Protein AF-A0A2N8HAI2-F1 (afdb_monomer_lite)

Structure (mmCIF, N/CA/C/O backbone):
data_AF-A0A2N8HAI2-F1
#
_entry.id   AF-A0A2N8HAI2-F1
#
loop_
_atom_site.group_PDB
_atom_site.id
_atom_site.type_symbol
_atom_site.label_atom_id
_atom_site.label_alt_id
_atom_site.label_comp_id
_atom_site.label_asym_id
_atom_site.label_entity_id
_atom_site.label_seq_id
_atom_site.pdbx_PDB_ins_code
_atom_site.Cartn_x
_atom_site.Cartn_y
_atom_site.Cartn_z
_atom_site.occupancy
_atom_site.B_iso_or_equiv
_atom_site.auth_seq_id
_atom_site.auth_comp_id
_atom_site.auth_asym_id
_atom_site.auth_atom_id
_atom_site.pdbx_PDB_model_num
ATOM 1 N N . MET A 1 1 ? 37.447 13.236 41.254 1.00 38.44 1 MET A N 1
ATOM 2 C CA . MET A 1 1 ? 37.956 14.298 40.352 1.00 38.44 1 MET A CA 1
ATOM 3 C C . MET A 1 1 ? 37.328 14.030 38.987 1.00 38.44 1 MET A C 1
ATOM 5 O O . MET A 1 1 ? 37.574 12.966 38.457 1.00 38.44 1 MET A O 1
ATOM 9 N N . GLY A 1 2 ? 36.282 14.734 38.536 1.00 32.56 2 GLY A N 1
ATOM 10 C CA . GLY A 1 2 ? 36.298 16.126 38.043 1.00 32.56 2 GLY A CA 1
ATOM 11 C C . GLY A 1 2 ? 36.887 16.136 36.617 1.00 32.56 2 GLY A C 1
ATOM 12 O O . GLY A 1 2 ? 37.979 15.621 36.465 1.00 32.56 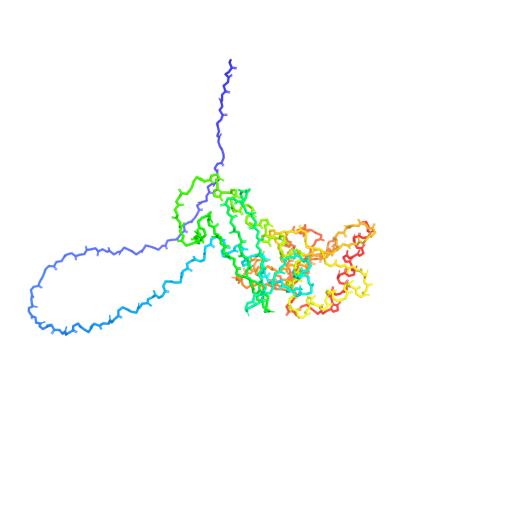2 GLY A O 1
ATOM 13 N N . ARG A 1 3 ? 36.288 16.662 35.538 1.00 29.58 3 ARG A N 1
ATOM 14 C CA . ARG A 1 3 ? 35.263 17.703 35.340 1.00 29.58 3 ARG A CA 1
ATOM 15 C C . ARG A 1 3 ? 34.595 17.560 33.951 1.00 29.58 3 ARG A C 1
ATOM 17 O O . ARG A 1 3 ? 35.133 16.921 33.057 1.00 29.58 3 ARG A O 1
ATOM 24 N N . ARG A 1 4 ? 33.436 18.219 33.808 1.00 31.58 4 ARG A N 1
ATOM 25 C CA . ARG A 1 4 ? 32.708 18.572 32.567 1.00 31.58 4 ARG A CA 1
ATOM 26 C C . ARG A 1 4 ? 33.457 19.626 31.730 1.00 31.58 4 ARG A C 1
ATOM 28 O O . ARG A 1 4 ? 34.256 20.343 32.320 1.00 31.58 4 ARG A O 1
ATOM 35 N N . LEU A 1 5 ? 33.066 19.785 30.453 1.00 30.31 5 LEU A N 1
ATOM 36 C CA . LEU A 1 5 ? 32.875 21.030 29.646 1.00 30.31 5 LEU A CA 1
ATOM 37 C C . LEU A 1 5 ? 32.396 20.576 28.234 1.00 30.31 5 LEU A C 1
ATOM 39 O O . LEU A 1 5 ? 33.060 19.734 27.648 1.00 30.31 5 LEU A O 1
ATOM 43 N N . PHE A 1 6 ? 31.167 20.770 27.728 1.00 26.08 6 PHE A N 1
ATOM 44 C CA . PHE A 1 6 ? 30.358 21.939 27.296 1.00 26.08 6 PHE A CA 1
ATOM 45 C C . PHE A 1 6 ? 30.803 22.686 26.001 1.00 26.08 6 PHE A C 1
ATOM 47 O O . PHE A 1 6 ? 31.715 23.498 26.060 1.00 26.08 6 PHE A O 1
ATOM 54 N N . TRP A 1 7 ? 29.996 22.486 24.929 1.00 27.09 7 TRP A N 1
ATOM 55 C CA . TRP A 1 7 ? 29.530 23.423 23.858 1.00 27.09 7 TRP A CA 1
ATOM 56 C C . TRP A 1 7 ? 30.499 23.870 22.724 1.00 27.09 7 TRP A C 1
ATOM 58 O O . TRP A 1 7 ? 31.699 23.676 22.845 1.00 27.09 7 TRP A O 1
ATOM 68 N N . PRO A 1 8 ? 30.026 24.531 21.634 1.00 39.44 8 PRO A N 1
ATOM 69 C CA . PRO A 1 8 ? 29.092 24.094 20.572 1.00 39.44 8 PRO A CA 1
ATOM 70 C C . PRO A 1 8 ? 29.636 24.472 19.153 1.00 39.44 8 PRO A C 1
ATOM 72 O O . PRO A 1 8 ? 30.704 25.066 19.030 1.00 39.44 8 PRO A O 1
ATOM 75 N N . CYS A 1 9 ? 28.889 24.243 18.063 1.00 26.20 9 CYS A N 1
ATOM 76 C CA . CYS A 1 9 ? 29.126 24.971 16.803 1.00 26.20 9 CYS A CA 1
ATOM 77 C C . CYS A 1 9 ? 27.820 25.449 16.162 1.00 26.20 9 CYS A C 1
ATOM 79 O O . CYS A 1 9 ? 26.984 24.669 15.711 1.00 26.20 9 CYS A O 1
ATOM 81 N N . THR A 1 10 ? 27.692 26.770 16.160 1.00 29.08 10 THR A N 1
ATOM 82 C CA . THR A 1 10 ? 26.703 27.603 15.482 1.00 29.08 10 THR A CA 1
ATOM 83 C C . THR A 1 10 ? 27.132 27.783 14.027 1.00 29.08 10 THR A C 1
ATOM 85 O O . THR A 1 10 ? 28.286 28.128 13.786 1.00 29.08 10 THR A O 1
ATOM 88 N N . VAL A 1 11 ? 26.221 27.642 13.060 1.00 29.75 11 VAL A N 1
ATOM 89 C CA . VAL A 1 11 ? 26.411 28.237 11.728 1.00 29.75 11 VAL A CA 1
ATOM 90 C C . VAL A 1 11 ? 25.285 29.225 11.460 1.00 29.75 11 VAL A C 1
ATOM 92 O O . VAL A 1 11 ? 24.098 28.913 11.532 1.00 29.75 11 VAL A O 1
ATOM 95 N N . LEU A 1 12 ? 25.744 30.446 11.220 1.00 26.86 12 LEU A N 1
ATOM 96 C CA . LEU A 1 12 ? 25.046 31.684 10.938 1.00 26.86 12 LEU A CA 1
ATOM 97 C C . LEU A 1 12 ? 24.401 31.624 9.542 1.00 26.86 12 LEU A C 1
ATOM 99 O O . LEU A 1 12 ? 25.081 31.305 8.571 1.00 26.86 12 LEU A O 1
ATOM 103 N N . VAL A 1 13 ? 23.135 32.025 9.418 1.00 27.16 13 VAL A N 1
ATOM 104 C CA . VAL A 1 13 ? 22.551 32.439 8.133 1.00 27.16 13 VAL A CA 1
ATOM 105 C C . VAL A 1 13 ? 22.110 33.892 8.279 1.00 27.16 13 VAL A C 1
ATOM 107 O O . VAL A 1 13 ? 21.203 34.208 9.045 1.00 27.16 13 VAL A O 1
ATOM 110 N N . ARG A 1 14 ? 22.779 34.781 7.545 1.00 26.47 14 ARG A N 1
ATOM 111 C CA . ARG A 1 14 ? 22.314 36.129 7.207 1.00 26.47 14 ARG A CA 1
ATOM 112 C C . ARG A 1 14 ? 22.146 36.155 5.694 1.00 26.47 14 ARG A C 1
ATOM 114 O O . ARG A 1 14 ? 23.095 35.810 5.008 1.00 26.47 14 ARG A O 1
ATOM 121 N N . PHE A 1 15 ? 20.998 36.604 5.197 1.00 27.59 15 PHE A N 1
ATOM 122 C CA . PHE A 1 15 ? 20.930 37.751 4.289 1.00 27.59 15 PHE A CA 1
ATOM 123 C C . PHE A 1 15 ? 19.490 38.272 4.188 1.00 27.59 15 PHE A C 1
ATOM 125 O O . PHE A 1 15 ? 18.520 37.556 4.418 1.00 27.59 15 PHE A O 1
ATOM 132 N N . TYR A 1 16 ? 19.428 39.577 3.954 1.00 27.30 16 TYR A N 1
ATOM 133 C CA . TYR A 1 16 ? 18.313 40.506 4.074 1.00 27.30 16 TYR A CA 1
ATOM 134 C C . TYR A 1 16 ? 17.402 40.535 2.839 1.00 27.30 16 TYR A C 1
ATOM 136 O O . TYR A 1 16 ? 17.896 40.414 1.727 1.00 27.30 16 TYR A O 1
ATOM 144 N N . HIS A 1 17 ? 16.124 40.856 3.064 1.00 32.19 17 HIS A N 1
ATOM 145 C CA . HIS A 1 17 ? 15.292 41.901 2.423 1.00 32.19 17 HIS A CA 1
ATOM 146 C C . HIS A 1 17 ? 13.846 41.612 2.883 1.00 32.19 17 HIS A C 1
ATOM 148 O O . HIS A 1 17 ? 13.380 40.490 2.762 1.00 32.19 17 HIS A O 1
ATOM 154 N N . GLY A 1 18 ? 13.087 42.489 3.536 1.00 27.44 18 GLY A N 1
ATOM 155 C CA . GLY A 1 18 ? 13.066 43.941 3.492 1.00 27.44 18 GLY A CA 1
ATOM 156 C C . GLY A 1 18 ? 11.720 44.348 2.904 1.00 27.44 18 GLY A C 1
ATOM 157 O O . GLY A 1 18 ? 11.651 44.509 1.703 1.00 27.44 18 GLY A O 1
ATOM 158 N N . PHE A 1 19 ? 10.669 44.456 3.724 1.00 27.88 19 PHE A N 1
ATOM 159 C CA . PHE A 1 19 ? 9.508 45.322 3.472 1.00 27.88 19 PHE A CA 1
ATOM 160 C C . PHE A 1 19 ? 8.775 45.555 4.799 1.00 27.88 19 PHE A C 1
ATOM 162 O O . PHE A 1 19 ? 8.127 44.671 5.352 1.00 27.88 19 PHE A O 1
ATOM 169 N N . SER A 1 20 ? 8.973 46.760 5.329 1.00 26.41 20 SER A N 1
ATOM 170 C CA . SER A 1 20 ? 8.269 47.341 6.467 1.00 26.41 20 SER A CA 1
ATOM 171 C C . SER A 1 20 ? 7.072 48.113 5.924 1.00 26.41 20 SER A C 1
ATOM 173 O O . SER A 1 20 ? 7.242 48.918 5.011 1.00 26.41 20 SER A O 1
ATOM 175 N N . TRP A 1 21 ? 5.888 47.892 6.488 1.00 27.22 21 TRP A N 1
ATOM 176 C CA . TRP A 1 21 ? 4.811 48.878 6.461 1.00 27.22 21 TRP A CA 1
ATOM 177 C C . TRP A 1 21 ? 4.470 49.218 7.907 1.00 27.22 21 TRP A C 1
ATOM 179 O O . TRP A 1 21 ? 3.890 48.424 8.645 1.00 27.22 21 TRP A O 1
ATOM 189 N N . SER A 1 22 ? 4.908 50.405 8.311 1.00 27.55 22 SER A N 1
ATOM 190 C CA . SER A 1 22 ? 4.533 51.089 9.539 1.00 27.55 22 SER A CA 1
ATOM 191 C C . SER A 1 22 ? 3.171 51.755 9.349 1.00 27.55 22 SER A C 1
ATOM 193 O O . SER A 1 22 ? 3.027 52.600 8.467 1.00 27.55 22 SER A O 1
ATOM 195 N N . CYS A 1 23 ? 2.193 51.432 10.196 1.00 27.28 23 CYS A N 1
ATOM 196 C CA . CYS A 1 23 ? 1.014 52.277 10.376 1.00 27.28 23 CYS A CA 1
ATOM 197 C C . CYS A 1 23 ? 1.284 53.235 11.536 1.00 27.28 23 CYS A C 1
ATOM 199 O O . CYS A 1 23 ? 1.286 52.846 12.703 1.00 27.28 23 CYS A O 1
ATOM 201 N N . THR A 1 24 ? 1.551 54.487 11.184 1.00 31.89 24 THR A N 1
ATOM 202 C CA . THR A 1 24 ? 1.686 55.616 12.101 1.00 31.89 24 THR A CA 1
ATOM 203 C C . THR A 1 24 ? 0.305 56.003 12.624 1.00 31.89 24 THR A C 1
ATOM 205 O O . THR A 1 24 ? -0.614 56.254 11.849 1.00 31.89 24 THR A O 1
ATOM 208 N N . SER A 1 25 ? 0.157 56.058 13.945 1.00 32.00 25 SER A N 1
ATOM 209 C CA . SER A 1 25 ? -0.981 56.679 14.616 1.00 32.00 25 SER A CA 1
ATOM 210 C C . SER A 1 25 ? -0.854 58.202 14.537 1.00 32.00 25 SER A C 1
ATOM 212 O O . SER A 1 25 ? 0.121 58.749 15.053 1.00 32.00 25 SER A O 1
ATOM 214 N N . ALA A 1 26 ? -1.840 58.881 13.957 1.00 31.78 26 ALA A N 1
ATOM 215 C CA . ALA A 1 26 ? -2.003 60.325 14.075 1.00 31.78 26 ALA A CA 1
ATOM 216 C C . ALA A 1 26 ? -3.335 60.616 14.778 1.00 31.78 26 ALA A C 1
ATOM 218 O O . ALA A 1 26 ? -4.392 60.162 14.343 1.00 31.78 26 ALA A O 1
ATOM 219 N N . ARG A 1 27 ? -3.251 61.330 15.903 1.00 32.41 27 ARG A N 1
ATOM 220 C CA . ARG A 1 27 ? -4.359 62.080 16.500 1.00 32.41 27 ARG A CA 1
ATOM 221 C C . ARG A 1 27 ? -4.386 63.440 15.807 1.00 32.41 27 ARG A C 1
ATOM 223 O O . ARG A 1 27 ? -3.319 64.023 15.675 1.00 32.41 27 ARG A O 1
ATOM 230 N N . ASP A 1 28 ? -5.563 63.921 15.425 1.00 29.08 28 ASP A N 1
ATOM 231 C CA . ASP A 1 28 ? -5.986 65.290 15.733 1.00 29.08 28 ASP A CA 1
ATOM 232 C C . ASP A 1 28 ? -7.481 65.493 15.460 1.00 29.08 28 ASP A C 1
ATOM 234 O O . ASP A 1 28 ? -8.100 64.792 1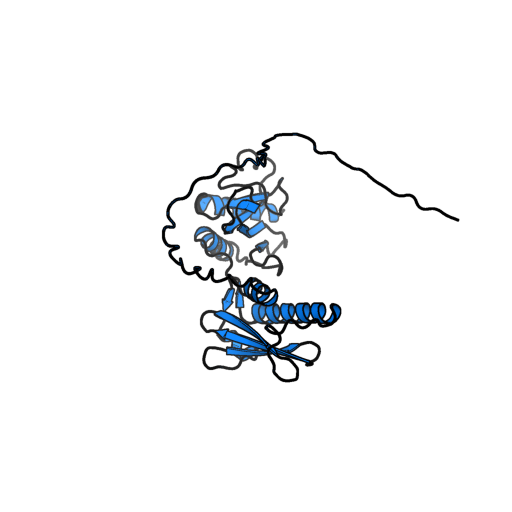4.661 1.00 29.08 28 ASP A O 1
ATOM 238 N N . ALA A 1 29 ? -8.048 66.401 16.251 1.00 33.53 29 ALA A N 1
ATOM 239 C CA . ALA A 1 29 ? -9.463 66.676 16.443 1.00 33.53 29 ALA A CA 1
ATOM 240 C C . ALA A 1 29 ? -10.056 67.619 15.380 1.00 33.53 29 ALA A C 1
ATOM 242 O O . ALA A 1 29 ? -9.347 68.438 14.801 1.00 33.53 29 ALA A O 1
ATOM 243 N N . GLY A 1 30 ? -11.379 67.569 15.201 1.00 28.42 30 GLY A N 1
ATOM 244 C CA . GLY A 1 30 ? -12.128 68.564 14.432 1.00 28.42 30 GLY A CA 1
ATOM 245 C C . GLY A 1 30 ? -13.609 68.215 14.294 1.00 28.42 30 GLY A C 1
ATOM 246 O O . GLY A 1 30 ? -13.950 67.156 13.786 1.00 28.42 30 GLY A O 1
ATOM 247 N N . ASP A 1 31 ? -14.445 69.113 14.798 1.00 31.23 31 ASP A N 1
ATOM 248 C CA . ASP A 1 31 ? -15.897 69.083 14.993 1.00 31.23 31 ASP A CA 1
ATOM 249 C C . ASP A 1 31 ? -16.725 69.013 13.687 1.00 31.23 31 ASP A C 1
ATOM 251 O O . ASP A 1 31 ? -16.264 69.448 12.631 1.00 31.23 31 ASP A O 1
ATOM 255 N N . GLY A 1 32 ? -17.966 68.513 13.758 1.00 29.92 32 GLY A N 1
ATOM 256 C CA . GLY A 1 32 ? -18.893 68.528 12.617 1.00 29.92 32 GLY A CA 1
ATOM 257 C C . GLY A 1 32 ? -19.989 67.462 12.650 1.00 29.92 32 GLY A C 1
ATOM 258 O O . GLY A 1 32 ? -19.827 66.355 12.145 1.00 29.92 32 GLY A O 1
ATOM 259 N N . SER A 1 33 ? -21.143 67.827 13.203 1.00 34.44 33 SER A N 1
ATOM 260 C CA . SER A 1 33 ? -22.431 67.139 13.071 1.00 34.44 33 SER A CA 1
ATOM 261 C C . SER A 1 33 ? -22.764 66.752 11.623 1.00 34.44 33 SER A C 1
ATOM 263 O O . SER A 1 33 ? -22.733 67.636 10.774 1.00 34.44 33 SER A O 1
ATOM 265 N N . HIS A 1 34 ? -23.168 65.498 11.361 1.00 31.70 34 HIS A N 1
ATOM 266 C CA . HIS A 1 34 ? -24.330 65.143 10.520 1.00 31.70 34 HIS A CA 1
ATOM 267 C C . HIS A 1 34 ? -24.483 63.619 10.287 1.00 31.70 34 HIS A C 1
ATOM 269 O O . HIS A 1 34 ? -23.553 62.936 9.883 1.00 31.70 34 HIS A O 1
ATOM 275 N N . PHE A 1 35 ? -25.721 63.146 10.491 1.00 31.44 35 PHE A N 1
ATOM 276 C CA . PHE A 1 35 ? -26.383 61.964 9.909 1.00 31.44 35 PHE A CA 1
ATOM 277 C C . PHE A 1 35 ? -25.759 60.559 10.082 1.00 31.44 35 PHE A C 1
ATOM 279 O O . PHE A 1 35 ? -24.851 60.145 9.371 1.00 31.44 35 PHE A O 1
ATOM 286 N N . LEU A 1 36 ? -26.390 59.761 10.954 1.00 33.78 36 LEU A N 1
ATOM 287 C CA . LEU A 1 36 ? -26.284 58.296 11.000 1.00 33.78 36 LEU A CA 1
ATOM 288 C C . LEU A 1 36 ? -27.001 57.660 9.791 1.00 33.78 36 LEU A C 1
ATOM 290 O O . LEU A 1 36 ? -28.191 57.932 9.613 1.00 33.78 36 LEU A O 1
ATOM 294 N N . PRO A 1 37 ? -26.378 56.734 9.039 1.00 34.28 37 PRO A N 1
ATOM 295 C CA . PRO A 1 37 ? -27.111 55.735 8.280 1.00 34.28 37 PRO A CA 1
ATOM 296 C C . PRO A 1 37 ? -27.078 54.375 8.994 1.00 34.28 37 PRO A C 1
ATOM 298 O O . PRO A 1 37 ? -26.146 54.022 9.716 1.00 34.28 37 PRO A O 1
ATOM 301 N N . ALA A 1 38 ? -28.160 53.628 8.803 1.00 35.47 38 ALA A N 1
ATOM 302 C CA . ALA A 1 38 ? -28.481 52.382 9.478 1.00 35.47 38 ALA A CA 1
ATOM 303 C C . ALA A 1 38 ? -27.394 51.298 9.343 1.00 35.47 38 ALA A C 1
ATOM 305 O O . ALA A 1 38 ? -26.969 50.943 8.243 1.00 35.47 38 ALA A O 1
ATOM 306 N N . PHE A 1 39 ? -27.007 50.710 10.480 1.00 30.47 39 PHE A N 1
ATOM 307 C CA . PHE A 1 39 ? -26.251 49.461 10.533 1.00 30.47 39 PHE A CA 1
ATOM 308 C C . PHE A 1 39 ? -27.162 48.310 10.091 1.00 30.47 39 PHE A C 1
ATOM 310 O O . PHE A 1 39 ? -27.987 47.815 10.859 1.00 30.47 39 PHE A O 1
ATOM 317 N N . ASN A 1 40 ? -26.997 47.868 8.845 1.00 32.25 40 ASN A N 1
ATOM 318 C CA . ASN A 1 40 ? -27.489 46.567 8.410 1.00 32.25 40 ASN A CA 1
ATOM 319 C C . ASN A 1 40 ? -26.770 45.477 9.218 1.00 32.25 40 ASN A C 1
ATOM 321 O O . ASN A 1 40 ? -25.561 45.281 9.089 1.00 32.25 40 ASN A O 1
ATOM 325 N N . PHE A 1 41 ? -27.530 44.767 10.052 1.00 31.47 41 PHE A N 1
ATOM 326 C CA . PHE A 1 41 ? -27.116 43.526 10.698 1.00 31.47 41 PHE A CA 1
ATOM 327 C C . PHE A 1 41 ? -26.829 42.475 9.616 1.00 31.47 41 PHE A C 1
ATOM 329 O O . PHE A 1 41 ? -27.723 41.775 9.147 1.00 31.47 41 PHE A O 1
ATOM 336 N N . ILE A 1 42 ? -25.569 42.353 9.205 1.00 38.06 42 ILE A N 1
ATOM 337 C CA . ILE A 1 42 ? -25.099 41.165 8.495 1.00 38.06 42 ILE A CA 1
ATOM 338 C C . ILE A 1 42 ? -24.982 40.073 9.557 1.00 38.06 42 ILE A C 1
ATOM 340 O O . ILE A 1 42 ? -24.113 40.139 10.428 1.00 38.06 42 ILE A O 1
ATOM 344 N N . SER A 1 43 ? -25.887 39.089 9.517 1.00 34.09 43 SER A N 1
ATOM 345 C CA . SER A 1 43 ? -25.769 37.871 10.320 1.00 34.09 43 SER A CA 1
ATOM 346 C C . SER A 1 43 ? -24.348 37.322 10.189 1.00 34.09 43 SER A C 1
ATOM 348 O O . SER A 1 43 ? -23.879 37.142 9.061 1.00 34.09 43 SER A O 1
ATOM 350 N N . PRO A 1 44 ? -23.647 37.023 11.296 1.00 35.81 44 PRO A N 1
ATOM 351 C CA . PRO A 1 44 ? -22.374 36.342 11.198 1.00 35.81 44 PRO A CA 1
ATOM 352 C C . PRO A 1 44 ? -22.646 34.986 10.550 1.00 35.81 44 PRO A C 1
ATOM 354 O O . PRO A 1 44 ? -23.302 34.123 11.135 1.00 35.81 44 PRO A O 1
ATOM 357 N N . MET A 1 45 ? -22.171 34.818 9.311 1.00 34.97 45 MET A N 1
ATOM 358 C CA . MET A 1 45 ? -22.040 33.504 8.701 1.00 34.97 45 MET A CA 1
ATOM 359 C C . MET A 1 45 ? -21.333 32.630 9.728 1.00 34.97 45 MET A C 1
ATOM 361 O O . MET A 1 45 ? -20.180 32.884 10.087 1.00 34.97 45 MET A O 1
ATOM 365 N N . PHE A 1 46 ? -22.048 31.625 10.226 1.00 34.16 46 PHE A N 1
ATOM 366 C CA . PHE A 1 46 ? -21.466 30.538 10.985 1.00 34.16 46 PHE A CA 1
ATOM 367 C C . PHE A 1 46 ? -20.389 29.916 10.099 1.00 34.16 46 PHE A C 1
ATOM 369 O O . PHE A 1 46 ? -20.664 29.057 9.261 1.00 34.16 46 PHE A O 1
ATOM 376 N N . PHE A 1 47 ? -19.143 30.349 10.281 1.00 35.28 47 PHE A N 1
ATOM 377 C CA . PHE A 1 47 ? -17.997 29.552 9.900 1.00 35.28 47 PHE A CA 1
ATOM 378 C C . PHE A 1 47 ? -18.159 28.249 10.674 1.00 35.28 47 PHE A C 1
ATOM 380 O O . PHE A 1 47 ? -17.853 28.181 11.866 1.00 35.28 47 PHE A O 1
ATOM 387 N N . ARG A 1 48 ? -18.703 27.216 10.014 1.00 36.69 48 ARG A N 1
ATOM 388 C CA . ARG A 1 48 ? -18.619 25.837 10.486 1.00 36.69 48 ARG A CA 1
ATOM 389 C C . ARG A 1 48 ? -17.136 25.580 10.695 1.00 36.69 48 ARG A C 1
ATOM 391 O O . ARG A 1 48 ? -16.388 25.352 9.747 1.00 36.69 48 ARG A O 1
ATOM 398 N N . ARG A 1 49 ? -16.700 25.699 11.947 1.00 41.22 49 ARG A N 1
ATOM 399 C CA . ARG A 1 49 ? -15.359 25.353 12.386 1.00 41.22 49 ARG A CA 1
ATOM 400 C C . ARG A 1 49 ? -15.185 23.893 11.999 1.00 41.22 49 ARG A C 1
ATOM 402 O O . ARG A 1 49 ? -15.775 23.026 12.634 1.00 41.22 49 ARG A O 1
ATOM 409 N N . ILE A 1 50 ? -14.449 23.633 10.919 1.00 46.56 50 ILE A N 1
ATOM 410 C CA . ILE A 1 50 ? -14.093 22.273 10.520 1.00 46.56 50 ILE A CA 1
ATOM 411 C C . ILE A 1 50 ? -13.388 21.676 11.736 1.00 46.56 50 ILE A C 1
ATOM 413 O O . ILE A 1 50 ? -12.298 22.127 12.108 1.00 46.56 50 ILE A O 1
ATOM 417 N N . SER A 1 51 ? -14.061 20.747 12.418 1.00 57.50 51 SER A N 1
ATOM 418 C CA . SER A 1 51 ? -13.507 20.097 13.598 1.00 57.50 51 SER A CA 1
ATOM 419 C C . SER A 1 51 ? -12.193 19.445 13.184 1.00 57.50 51 SER A C 1
ATOM 421 O O . SER A 1 51 ? -12.126 18.715 12.190 1.00 57.50 51 SER A O 1
ATOM 423 N N . ARG A 1 52 ? -11.104 19.775 13.882 1.00 74.50 52 ARG A N 1
ATOM 424 C CA . ARG A 1 52 ? -9.814 19.148 13.601 1.00 74.50 52 ARG A CA 1
ATOM 425 C C . ARG A 1 52 ? -9.927 17.691 14.025 1.00 74.50 52 ARG A C 1
ATOM 427 O O . ARG A 1 52 ? -10.106 17.440 15.212 1.00 74.50 52 ARG A O 1
ATOM 434 N N . LYS A 1 53 ? -9.750 16.770 13.071 1.00 82.62 53 LYS A N 1
ATOM 435 C CA . LYS A 1 53 ? -9.736 15.330 13.351 1.00 82.62 53 LYS A CA 1
ATOM 436 C C . LYS A 1 53 ? -8.852 15.001 14.560 1.00 82.62 53 LYS A C 1
ATOM 438 O O . LYS A 1 53 ? -7.712 15.495 14.639 1.00 82.62 53 LYS A O 1
ATOM 443 N N . THR A 1 54 ? -9.360 14.161 15.456 1.00 87.75 54 THR A N 1
ATOM 444 C CA . THR A 1 54 ? -8.650 13.658 16.636 1.00 87.75 54 THR A CA 1
ATOM 445 C C . THR A 1 54 ? -7.452 12.794 16.225 1.00 87.75 54 THR A C 1
ATOM 447 O O . THR A 1 54 ? -7.260 12.457 15.052 1.00 87.75 54 THR A O 1
ATOM 450 N N . TRP A 1 55 ? -6.585 12.449 17.183 1.00 89.88 55 TRP A N 1
ATOM 451 C CA . TRP A 1 55 ? -5.482 11.522 16.908 1.00 89.88 55 TRP A CA 1
ATOM 452 C C . TRP A 1 55 ? -6.001 10.138 16.485 1.00 89.88 55 TRP A C 1
ATOM 454 O O . TRP A 1 55 ? -5.460 9.562 15.544 1.00 89.88 55 TRP A O 1
ATOM 464 N N . TYR A 1 56 ? -7.068 9.655 17.129 1.00 90.44 56 TYR A N 1
ATOM 465 C CA . TYR A 1 56 ? -7.670 8.346 16.870 1.00 90.44 56 TYR A CA 1
ATOM 466 C C . TYR A 1 56 ? -8.301 8.275 15.477 1.00 90.44 56 TYR A C 1
ATOM 468 O O . TYR A 1 56 ? -7.975 7.374 14.713 1.00 90.44 56 TYR A O 1
ATOM 476 N N . GLU A 1 57 ? -9.080 9.286 15.080 1.00 90.88 57 GLU A N 1
ATOM 477 C CA . GLU A 1 57 ? -9.655 9.363 13.726 1.00 90.88 57 GLU A CA 1
ATOM 478 C C . GLU A 1 57 ? -8.567 9.350 12.643 1.00 90.88 57 GLU A C 1
ATOM 480 O O . GLU A 1 57 ? -8.687 8.672 11.624 1.00 90.88 57 GLU A O 1
ATOM 485 N N . LYS A 1 58 ? -7.457 10.067 12.872 1.00 92.00 58 LYS A N 1
ATOM 486 C CA . LYS A 1 58 ? -6.305 10.052 11.957 1.00 92.00 58 LYS A CA 1
ATOM 487 C C . LYS A 1 58 ? -5.587 8.705 11.937 1.00 92.00 58 LYS A C 1
ATOM 489 O O . LYS A 1 58 ? -4.990 8.373 10.916 1.00 92.00 58 LYS A O 1
ATOM 494 N N . ALA A 1 59 ? -5.580 7.968 13.047 1.00 93.75 59 ALA A N 1
ATOM 495 C CA . ALA A 1 59 ? -4.995 6.635 13.115 1.00 93.75 59 ALA A CA 1
ATOM 496 C C . ALA A 1 59 ? -5.837 5.635 12.312 1.00 93.75 59 ALA A C 1
ATOM 498 O O . ALA A 1 59 ? -5.275 4.963 11.452 1.00 93.75 59 ALA A O 1
ATOM 499 N N . VAL A 1 60 ? -7.165 5.625 12.491 1.00 95.31 60 VAL A N 1
ATOM 500 C CA . VAL A 1 60 ? -8.095 4.810 11.683 1.00 95.31 60 VAL A CA 1
ATOM 501 C C . VAL A 1 60 ? -7.916 5.118 10.198 1.00 95.31 60 VAL A C 1
ATOM 503 O O . VAL A 1 60 ? -7.635 4.223 9.404 1.00 95.31 60 VAL A O 1
ATOM 506 N N . GLU A 1 61 ? -7.961 6.401 9.826 1.00 93.19 61 GLU A N 1
ATOM 507 C CA . GLU A 1 61 ? -7.758 6.819 8.440 1.00 93.19 61 GLU A CA 1
ATOM 508 C C . GLU A 1 61 ? -6.387 6.388 7.905 1.00 93.19 61 GLU A C 1
ATOM 510 O O . GLU A 1 61 ? -6.286 5.945 6.770 1.00 93.19 61 GLU A O 1
ATOM 515 N N . ARG A 1 62 ? -5.312 6.485 8.694 1.00 92.25 62 ARG A N 1
ATOM 516 C CA . ARG A 1 62 ? -3.974 6.059 8.256 1.00 92.25 62 ARG A CA 1
ATOM 517 C C . ARG A 1 62 ? -3.889 4.550 8.012 1.00 92.25 62 ARG A C 1
ATOM 519 O O . ARG A 1 62 ? -3.188 4.154 7.086 1.00 92.25 62 ARG A O 1
ATOM 526 N N . VAL A 1 63 ? -4.526 3.744 8.858 1.00 95.75 63 VAL A N 1
ATOM 527 C CA . VAL A 1 63 ? -4.423 2.278 8.822 1.00 95.75 63 VAL A CA 1
ATOM 528 C C . VAL A 1 63 ? -5.277 1.686 7.700 1.00 95.75 63 VAL A C 1
ATOM 530 O O . VAL A 1 63 ? -4.784 0.838 6.955 1.00 95.75 63 VAL A O 1
ATOM 533 N N . PHE A 1 64 ? -6.518 2.159 7.549 1.00 96.00 64 PHE A N 1
ATOM 534 C CA . PHE A 1 64 ? -7.506 1.573 6.633 1.00 96.00 64 PHE A CA 1
ATOM 535 C C . PHE A 1 64 ? -7.617 2.275 5.275 1.00 96.00 64 PHE A C 1
ATOM 537 O O . PHE A 1 64 ? -8.211 1.724 4.351 1.00 96.00 64 PHE A O 1
ATOM 544 N N . ARG A 1 65 ? -7.042 3.473 5.103 1.00 92.56 65 ARG A N 1
ATOM 545 C CA . ARG A 1 65 ? -7.018 4.133 3.788 1.00 92.56 65 ARG A CA 1
ATOM 546 C C . ARG A 1 65 ? -6.284 3.264 2.765 1.00 92.56 65 ARG A C 1
ATOM 548 O O . ARG A 1 65 ? -5.211 2.742 3.052 1.00 92.56 65 ARG A O 1
ATOM 555 N N . ASP A 1 66 ? -6.827 3.238 1.545 1.00 93.44 66 ASP A N 1
ATOM 556 C CA . ASP A 1 66 ? -6.264 2.516 0.396 1.00 93.44 66 ASP A CA 1
ATOM 557 C C . ASP A 1 66 ? -6.084 1.017 0.682 1.00 93.44 66 ASP A C 1
ATOM 559 O O . ASP A 1 66 ? -5.070 0.406 0.344 1.00 93.44 66 ASP A O 1
ATOM 563 N N . ARG A 1 67 ? -7.083 0.431 1.342 1.00 95.38 67 ARG A N 1
ATOM 564 C CA . ARG A 1 67 ? -7.195 -1.004 1.561 1.00 95.38 67 ARG A CA 1
ATOM 565 C C . ARG A 1 67 ? -8.554 -1.498 1.107 1.00 95.38 67 ARG A C 1
ATOM 567 O O . ARG A 1 67 ? -9.546 -0.777 1.197 1.00 95.38 67 ARG A O 1
ATOM 574 N N . ARG A 1 68 ? -8.590 -2.743 0.650 1.00 95.94 68 ARG A N 1
ATOM 575 C CA . ARG A 1 68 ? -9.810 -3.417 0.220 1.00 95.94 68 ARG A CA 1
ATOM 576 C C . ARG A 1 68 ? -10.243 -4.427 1.270 1.00 95.94 68 ARG A C 1
ATOM 578 O O . ARG A 1 68 ? -9.454 -5.281 1.668 1.00 95.94 68 ARG A O 1
ATOM 585 N N . LEU A 1 69 ? -11.497 -4.329 1.692 1.00 97.06 69 LEU A N 1
ATOM 586 C CA . LEU A 1 69 ? -12.107 -5.263 2.630 1.00 97.06 69 LEU A CA 1
ATOM 587 C C . LEU A 1 69 ? -12.209 -6.671 2.022 1.00 97.06 69 LEU A C 1
ATOM 589 O O . LEU A 1 69 ? -12.642 -6.822 0.881 1.00 97.06 69 LEU A O 1
ATOM 593 N N . CYS A 1 70 ? -11.848 -7.688 2.804 1.00 97.06 70 CYS A N 1
ATOM 594 C CA . CYS A 1 70 ? -12.041 -9.105 2.486 1.00 97.06 70 CYS A CA 1
ATOM 595 C C . CYS A 1 70 ? -13.186 -9.649 3.337 1.00 97.06 70 CYS A C 1
ATOM 597 O O . CYS A 1 70 ? -12.982 -10.094 4.469 1.00 97.06 70 CYS A O 1
ATOM 599 N N . VAL A 1 71 ? -14.410 -9.560 2.815 1.00 95.00 71 VAL A N 1
ATOM 600 C CA . VAL A 1 71 ? -15.641 -9.884 3.558 1.00 95.00 71 VAL A CA 1
ATOM 601 C C . VAL A 1 71 ? -15.626 -11.328 4.069 1.00 95.00 71 VAL A C 1
ATOM 603 O O . VAL A 1 71 ? -16.075 -11.608 5.179 1.00 95.00 71 VAL A O 1
ATOM 606 N N . GLU A 1 72 ? -15.050 -12.240 3.294 1.00 95.62 72 GLU A N 1
ATOM 607 C CA . GLU A 1 72 ? -14.883 -13.653 3.618 1.00 95.62 72 GLU A CA 1
ATOM 608 C C . GLU A 1 72 ? -13.991 -13.906 4.844 1.00 95.62 72 GLU A C 1
ATOM 610 O O . GLU A 1 72 ? -14.152 -14.928 5.510 1.00 95.62 72 GLU A O 1
ATOM 615 N N . LYS A 1 73 ? -13.094 -12.969 5.189 1.00 97.00 73 LYS A N 1
ATOM 616 C CA . LYS A 1 73 ? -12.196 -13.080 6.350 1.00 97.00 73 LYS A CA 1
ATOM 617 C C . LYS A 1 73 ? -12.829 -12.572 7.652 1.00 97.00 73 LYS A C 1
ATOM 619 O O . LYS A 1 73 ? -12.352 -12.921 8.728 1.00 97.00 73 LYS A O 1
ATOM 624 N N . LEU A 1 74 ? -13.926 -11.809 7.585 1.00 96.44 74 LEU A N 1
ATOM 625 C CA . LEU A 1 74 ? -14.518 -11.139 8.752 1.00 96.44 74 LEU A CA 1
ATOM 626 C C . LEU A 1 74 ? -15.097 -12.108 9.786 1.00 96.44 74 LEU A C 1
ATOM 628 O O . LEU A 1 74 ? -14.792 -11.993 10.973 1.00 96.44 74 LEU A O 1
ATOM 632 N N . LEU A 1 75 ? -15.931 -13.063 9.358 1.00 95.88 75 LEU A N 1
ATOM 633 C CA . LEU A 1 75 ? -16.543 -14.023 10.286 1.00 95.88 75 LEU A CA 1
ATOM 634 C C . LEU A 1 75 ? -15.494 -14.958 10.918 1.00 95.88 75 LEU A C 1
ATOM 636 O O . LEU A 1 75 ? -15.502 -15.074 12.143 1.00 95.88 75 LEU A O 1
ATOM 640 N N . PRO A 1 76 ? -14.554 -15.564 10.158 1.00 97.25 76 PRO A N 1
ATOM 641 C CA . PRO A 1 76 ? -13.473 -16.362 10.747 1.00 97.25 76 PRO A CA 1
ATOM 642 C C . PRO A 1 76 ? -12.574 -15.582 11.713 1.00 97.25 76 PRO A C 1
ATOM 644 O O . PRO A 1 76 ? -12.070 -16.160 12.670 1.00 97.25 76 PRO A O 1
ATOM 647 N N . PHE A 1 77 ? -12.387 -14.279 11.487 1.00 96.94 77 PHE A N 1
ATOM 648 C CA . PHE A 1 77 ? -11.618 -13.412 12.382 1.00 96.94 77 PHE A CA 1
ATOM 649 C C . PHE A 1 77 ? -12.320 -13.153 13.730 1.00 96.94 77 PHE A C 1
ATOM 651 O O . PHE A 1 77 ? -11.668 -12.790 14.705 1.00 96.94 77 PHE A O 1
ATOM 658 N N . GLY A 1 78 ? -13.639 -13.366 13.813 1.00 96.81 78 GLY A N 1
ATOM 659 C CA . GLY A 1 78 ? -14.434 -13.135 15.023 1.00 96.81 78 GLY A CA 1
ATOM 660 C C . GLY A 1 78 ? -15.351 -11.914 14.950 1.00 96.81 78 GLY A C 1
ATOM 661 O O . GLY A 1 78 ? -15.861 -11.468 15.980 1.00 96.81 78 GLY A O 1
ATOM 662 N N . CYS A 1 79 ? -15.585 -11.362 13.755 1.00 96.44 79 CYS A N 1
ATOM 663 C CA . CYS A 1 79 ? -16.619 -10.349 13.568 1.00 96.44 79 CYS A CA 1
ATOM 664 C C . CYS A 1 79 ? -18.014 -10.980 13.633 1.00 96.44 79 CYS A C 1
ATOM 666 O O . CYS A 1 79 ? -18.235 -12.104 13.181 1.00 96.44 79 CYS A O 1
ATOM 668 N N . VAL A 1 80 ? -18.987 -10.211 14.112 1.00 96.81 80 VAL A N 1
ATOM 669 C CA . VAL A 1 80 ? -20.411 -10.560 14.071 1.00 96.81 80 VAL A CA 1
ATOM 670 C C . VAL A 1 80 ? -21.146 -9.649 13.097 1.00 96.81 80 VAL A C 1
ATOM 672 O O . VAL A 1 80 ? -20.730 -8.516 12.872 1.00 96.81 80 VAL A O 1
ATOM 675 N N . ARG A 1 81 ? -22.244 -10.123 12.505 1.00 95.31 81 ARG A N 1
ATOM 676 C CA . ARG A 1 81 ? -23.087 -9.276 11.649 1.00 95.31 81 ARG A CA 1
ATOM 677 C C . ARG A 1 81 ? -23.836 -8.256 12.511 1.00 95.31 81 ARG A C 1
ATOM 679 O O . ARG A 1 81 ? -24.442 -8.638 13.510 1.00 95.31 81 ARG A O 1
ATOM 686 N N . GLY A 1 82 ? -23.774 -6.986 12.124 1.00 90.62 82 GLY A N 1
ATOM 687 C CA . GLY A 1 82 ? -24.579 -5.893 12.675 1.00 90.62 82 GLY A CA 1
ATOM 688 C C . GLY A 1 82 ? -25.598 -5.387 11.651 1.00 90.62 82 GLY A C 1
ATOM 689 O O . GLY A 1 82 ? -25.714 -5.948 10.563 1.00 90.62 82 GLY A O 1
ATOM 690 N N . GLU A 1 83 ? -26.316 -4.312 11.979 1.00 84.44 83 GLU A N 1
ATOM 691 C CA . GLU A 1 83 ? -27.323 -3.719 11.081 1.00 84.44 83 GLU A CA 1
ATOM 692 C C . GLU A 1 83 ? -26.701 -3.152 9.793 1.00 84.44 83 GLU A C 1
ATOM 694 O O . GLU A 1 83 ? -27.221 -3.385 8.705 1.00 84.44 83 GLU A O 1
ATOM 699 N N . ASN A 1 84 ? -25.550 -2.475 9.901 1.00 83.56 84 ASN A N 1
ATOM 700 C CA . ASN A 1 84 ? -24.912 -1.746 8.793 1.00 83.56 84 ASN A CA 1
ATOM 701 C C . ASN A 1 84 ? -23.563 -2.340 8.345 1.00 83.56 84 ASN A C 1
ATOM 703 O O . ASN A 1 84 ? -22.742 -1.646 7.736 1.00 83.56 84 ASN A O 1
ATOM 707 N N . GLY A 1 85 ? -23.312 -3.616 8.651 1.00 93.25 85 GLY A N 1
ATOM 708 C CA . GLY A 1 85 ? -22.060 -4.290 8.315 1.00 93.25 85 GLY A CA 1
ATOM 709 C C . GLY A 1 85 ? -21.654 -5.324 9.355 1.00 93.25 85 GLY A C 1
ATOM 710 O O . GLY A 1 85 ? -22.424 -6.224 9.696 1.00 93.25 85 GLY A O 1
ATOM 711 N N . PHE A 1 86 ? -20.426 -5.208 9.847 1.00 97.06 86 PHE A N 1
ATOM 712 C CA . PHE A 1 86 ? -19.822 -6.145 10.783 1.00 97.06 86 PHE A CA 1
ATOM 713 C C . PHE A 1 86 ? -19.292 -5.419 12.009 1.00 97.06 86 PHE A C 1
ATOM 715 O O . PHE A 1 86 ? -18.753 -4.321 11.910 1.00 97.06 86 PHE A O 1
ATOM 722 N N . ILE A 1 87 ? -19.421 -6.059 13.164 1.00 97.00 87 ILE A N 1
ATOM 723 C CA . ILE A 1 87 ? -18.943 -5.537 14.436 1.00 97.00 87 ILE A CA 1
ATOM 724 C C . ILE A 1 87 ? -17.848 -6.453 14.962 1.00 97.00 87 ILE A C 1
ATOM 726 O O . ILE A 1 87 ? -18.025 -7.671 15.026 1.00 97.00 87 ILE A O 1
ATOM 730 N N . TYR A 1 88 ? -16.735 -5.865 15.386 1.00 97.19 88 TYR A N 1
ATOM 731 C CA . TYR A 1 88 ? -15.664 -6.568 16.086 1.00 97.19 88 TYR A CA 1
ATOM 732 C C . TYR A 1 88 ? -15.342 -5.858 17.399 1.00 97.19 88 TYR A C 1
ATOM 734 O O . TYR A 1 88 ? -15.361 -4.631 17.479 1.00 97.19 88 TYR A O 1
ATOM 742 N N . ARG A 1 89 ? -15.087 -6.631 18.458 1.00 95.81 89 ARG A N 1
ATOM 743 C CA . ARG A 1 89 ? -14.856 -6.104 19.806 1.00 95.81 89 ARG A CA 1
ATOM 744 C C . ARG A 1 89 ? -13.550 -6.635 20.363 1.00 95.81 89 ARG A C 1
ATOM 746 O O . ARG A 1 89 ? -13.384 -7.842 20.499 1.00 95.81 89 ARG A O 1
ATOM 753 N N . ALA A 1 90 ? -12.686 -5.718 20.777 1.00 94.88 90 ALA A N 1
ATOM 754 C CA . ALA A 1 90 ? -11.414 -6.022 21.411 1.00 94.88 90 ALA A CA 1
ATOM 755 C C . ALA A 1 90 ? -11.346 -5.431 22.824 1.00 94.88 90 ALA A C 1
ATOM 757 O O . ALA A 1 90 ? -11.990 -4.429 23.156 1.00 94.88 90 ALA A O 1
ATOM 758 N N . LYS A 1 91 ? -10.551 -6.070 23.681 1.00 93.69 91 LYS A N 1
ATOM 759 C CA . LYS A 1 91 ? -10.256 -5.593 25.035 1.00 93.69 91 LYS A CA 1
ATOM 760 C C . LYS A 1 91 ? -8.936 -4.830 25.003 1.00 93.69 91 LYS A C 1
ATOM 762 O O . LYS A 1 91 ? -7.951 -5.366 24.518 1.00 93.69 91 LYS A O 1
ATOM 767 N N . LEU A 1 92 ? -8.909 -3.627 25.574 1.00 90.38 92 LEU A N 1
ATOM 768 C CA . LEU A 1 92 ? -7.685 -2.838 25.752 1.00 90.38 92 LEU A CA 1
ATOM 769 C C . LEU A 1 92 ? -7.364 -2.683 27.245 1.00 90.38 92 LEU A C 1
ATOM 771 O O . LEU A 1 92 ? -8.249 -2.773 28.105 1.00 90.38 92 LEU A O 1
ATOM 775 N N . LEU A 1 93 ? -6.096 -2.419 27.557 1.00 87.44 93 LEU A N 1
ATOM 776 C CA . LEU A 1 93 ? -5.545 -2.195 28.893 1.00 87.44 93 LEU A CA 1
ATOM 777 C C . LEU A 1 93 ? -5.941 -3.308 29.875 1.00 87.44 93 LEU A C 1
ATOM 779 O O . LEU A 1 93 ? -6.472 -3.035 30.955 1.00 87.44 93 LEU A O 1
ATOM 783 N N . ASN A 1 94 ? -5.731 -4.569 29.481 1.00 84.69 94 ASN A N 1
ATOM 784 C CA . ASN A 1 94 ? -6.138 -5.763 30.237 1.00 84.69 94 ASN A CA 1
ATOM 785 C C . ASN A 1 94 ? -7.646 -5.809 30.559 1.00 84.69 94 ASN A C 1
ATOM 787 O O . ASN A 1 94 ? -8.050 -6.215 31.646 1.00 84.69 94 ASN A O 1
ATOM 791 N N . GLY A 1 95 ? -8.492 -5.362 29.625 1.00 83.62 95 GLY A N 1
ATOM 792 C CA . GLY A 1 95 ? -9.952 -5.412 29.757 1.00 83.62 95 GLY A CA 1
ATOM 793 C C . GLY A 1 95 ? -10.579 -4.239 30.508 1.00 83.62 95 GLY A C 1
ATOM 794 O O . GLY A 1 95 ? -11.790 -4.231 30.694 1.00 83.62 95 GLY A O 1
ATOM 795 N N . ARG A 1 96 ? -9.795 -3.226 30.898 1.00 84.31 96 ARG A N 1
ATOM 796 C CA . ARG A 1 96 ? -10.323 -1.992 31.511 1.00 84.31 96 ARG A CA 1
ATOM 797 C C . ARG A 1 96 ? -11.072 -1.103 30.520 1.00 84.31 96 ARG A C 1
ATOM 799 O O . ARG A 1 96 ? -11.781 -0.188 30.927 1.00 84.31 96 ARG A O 1
ATOM 806 N N . ARG A 1 97 ? -10.849 -1.318 29.225 1.00 87.62 97 ARG A N 1
ATOM 807 C CA . ARG A 1 97 ? -11.479 -0.590 28.126 1.00 87.62 97 ARG A CA 1
ATOM 808 C C . ARG A 1 97 ? -11.953 -1.586 27.077 1.00 87.62 97 ARG A C 1
ATOM 810 O O . ARG A 1 97 ? -11.329 -2.634 26.882 1.00 87.62 97 ARG A O 1
ATOM 817 N N . ARG A 1 98 ? -13.018 -1.227 26.367 1.00 91.56 98 ARG A N 1
ATOM 818 C CA . ARG A 1 98 ? -13.533 -1.995 25.231 1.00 91.56 98 ARG A CA 1
ATOM 819 C C . ARG A 1 98 ? -13.435 -1.151 23.972 1.00 91.56 98 ARG A C 1
ATOM 821 O O . ARG A 1 98 ? -13.932 -0.032 23.945 1.00 91.56 98 ARG A O 1
ATOM 828 N N . MET A 1 99 ? -12.804 -1.694 22.947 1.00 93.88 99 MET A N 1
ATOM 829 C CA . MET A 1 99 ? -12.747 -1.106 21.616 1.00 93.88 99 MET A CA 1
ATOM 830 C C . MET A 1 99 ? -13.763 -1.821 20.737 1.00 93.88 99 MET A C 1
ATOM 832 O O . MET A 1 99 ? -13.806 -3.051 20.723 1.00 93.88 99 MET A O 1
ATOM 836 N N . GLU A 1 100 ? -14.590 -1.058 20.041 1.00 95.00 100 GLU A N 1
ATOM 837 C CA . GLU A 1 100 ? -15.608 -1.573 19.135 1.00 95.00 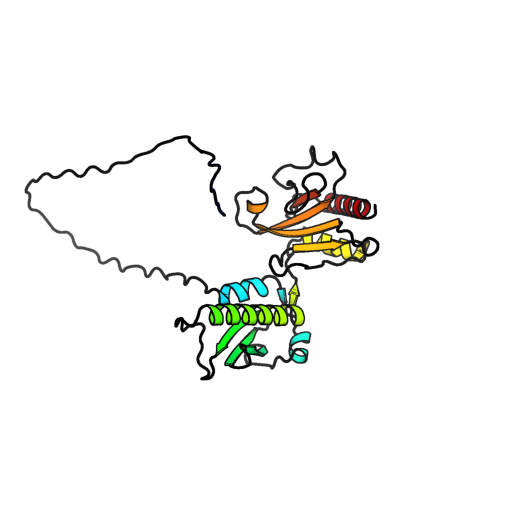100 GLU A CA 1
ATOM 838 C C . GLU A 1 100 ? -15.364 -1.015 17.738 1.00 95.00 100 GLU A C 1
ATOM 840 O O . GLU A 1 100 ? -15.247 0.196 17.553 1.00 95.00 100 GLU A O 1
ATOM 845 N N . PHE A 1 101 ? -15.244 -1.919 16.776 1.00 96.25 101 PHE A N 1
ATOM 846 C CA . PHE A 1 101 ? -15.118 -1.628 15.360 1.00 96.25 101 PHE A CA 1
ATOM 847 C C . PHE A 1 101 ? -16.470 -1.844 14.703 1.00 96.25 101 PHE A C 1
ATOM 849 O O . PHE A 1 101 ? -17.070 -2.903 14.880 1.00 96.25 101 PHE A O 1
ATOM 856 N N . GLU A 1 102 ? -16.888 -0.885 13.892 1.00 96.31 102 GLU A N 1
ATOM 857 C CA . GLU A 1 102 ? -17.961 -1.036 12.921 1.00 96.31 102 GLU A CA 1
ATOM 858 C C . GLU A 1 102 ? -17.332 -0.993 11.525 1.00 96.31 102 GLU A C 1
ATOM 860 O O . GLU A 1 102 ? -16.736 0.007 11.122 1.00 96.31 102 GLU A O 1
ATOM 865 N N . ILE A 1 103 ? -17.394 -2.123 10.823 1.00 97.12 103 ILE A N 1
ATOM 866 C CA . ILE A 1 103 ? -16.826 -2.324 9.491 1.00 97.12 103 ILE A CA 1
ATOM 867 C C . ILE A 1 103 ? -17.989 -2.403 8.509 1.00 97.12 103 ILE A C 1
ATOM 869 O O . ILE A 1 103 ? -18.745 -3.378 8.495 1.00 97.12 103 ILE A O 1
ATOM 873 N N . HIS A 1 104 ? -18.135 -1.376 7.683 1.00 95.19 104 HIS A N 1
ATOM 874 C CA . HIS A 1 104 ? -19.214 -1.283 6.711 1.00 95.19 104 HIS A CA 1
ATOM 875 C C . HIS A 1 104 ? -18.911 -2.095 5.449 1.00 95.19 104 HIS A C 1
ATOM 877 O O . HIS A 1 104 ? -17.762 -2.412 5.135 1.00 95.19 104 HIS A O 1
ATOM 883 N N . ALA A 1 105 ? -19.960 -2.417 4.689 1.00 89.75 105 ALA A N 1
ATOM 884 C CA . ALA A 1 105 ? -19.842 -3.206 3.462 1.00 89.75 105 ALA A CA 1
ATOM 885 C C . ALA A 1 105 ? -18.993 -2.527 2.367 1.00 89.75 105 ALA A C 1
ATOM 887 O O . ALA A 1 105 ? -18.423 -3.216 1.525 1.00 89.75 105 ALA A O 1
ATOM 888 N N . ASP A 1 106 ? -18.880 -1.196 2.386 1.00 90.94 106 ASP A N 1
ATOM 889 C CA . ASP A 1 106 ? -18.026 -0.423 1.474 1.00 90.94 106 ASP A CA 1
ATOM 890 C C . ASP A 1 106 ? -16.539 -0.412 1.886 1.00 90.94 106 ASP A C 1
ATOM 892 O O . ASP A 1 106 ? -15.699 0.158 1.188 1.00 90.94 106 ASP A O 1
ATOM 896 N N . GLY A 1 107 ? -16.202 -1.050 3.012 1.00 92.69 107 GLY A N 1
ATOM 897 C CA . GLY A 1 107 ? -14.858 -1.093 3.578 1.00 92.69 107 GLY A CA 1
ATOM 898 C C . GLY A 1 107 ? -14.507 0.088 4.481 1.00 92.69 107 GLY A C 1
ATOM 899 O O . GLY A 1 107 ? -13.386 0.130 4.992 1.00 92.69 107 GLY A O 1
ATOM 900 N N . SER A 1 108 ? -15.421 1.035 4.708 1.00 94.38 108 SER A N 1
ATOM 901 C CA . SER A 1 108 ? -15.216 2.080 5.710 1.00 94.38 108 SER A CA 1
ATOM 902 C C . SER A 1 108 ? -15.249 1.496 7.128 1.00 94.38 108 SER A C 1
ATOM 904 O O . SER A 1 108 ? -15.968 0.538 7.417 1.00 94.38 108 SER A O 1
ATOM 906 N N . VAL A 1 109 ? -14.416 2.053 8.011 1.00 96.50 109 VAL A N 1
ATOM 907 C CA . VAL A 1 109 ? -14.244 1.571 9.387 1.00 96.50 109 VAL A CA 1
ATOM 908 C C . VAL A 1 109 ? -14.442 2.724 10.356 1.00 96.50 109 VAL A C 1
ATOM 910 O O . VAL A 1 109 ? -13.748 3.741 10.273 1.00 96.50 109 VAL A O 1
ATOM 913 N N . SER A 1 110 ? -15.347 2.524 11.305 1.00 93.62 110 SER A N 1
ATOM 914 C CA . SER A 1 110 ? -15.579 3.404 12.446 1.00 93.62 110 SER A CA 1
ATOM 915 C C . SER A 1 110 ? -15.150 2.685 13.719 1.00 93.62 110 SER A C 1
ATOM 917 O O . SER A 1 110 ? -15.317 1.474 13.846 1.00 93.62 110 SER A O 1
ATOM 919 N N . VAL A 1 111 ? -14.549 3.412 14.661 1.00 94.94 111 VAL A N 1
ATOM 920 C CA . VAL A 1 111 ? -14.021 2.815 15.893 1.00 94.94 111 VAL A CA 1
ATOM 921 C C . VAL A 1 111 ? -14.385 3.670 17.092 1.00 94.94 111 VAL A C 1
ATOM 923 O O . VAL A 1 111 ? -14.058 4.857 17.127 1.00 94.94 111 VAL A O 1
ATOM 926 N N . VAL A 1 112 ? -14.984 3.037 18.097 1.00 91.19 112 VAL A N 1
ATOM 927 C CA . VAL A 1 112 ? -15.369 3.656 19.369 1.00 91.19 112 VAL A CA 1
ATOM 928 C C . VAL A 1 112 ? -14.631 2.980 20.526 1.00 91.19 112 VAL A C 1
ATOM 930 O O . VAL A 1 112 ? -14.371 1.776 20.498 1.00 91.19 112 VAL A O 1
ATOM 933 N N . ILE A 1 113 ? -14.254 3.754 21.550 1.00 90.31 113 ILE A N 1
ATOM 934 C CA . ILE A 1 113 ? -13.644 3.233 22.782 1.00 90.31 113 ILE A CA 1
ATOM 935 C C . ILE A 1 113 ? -14.582 3.516 23.950 1.00 90.31 113 ILE A C 1
ATOM 937 O O . ILE A 1 113 ? -14.865 4.673 24.258 1.00 90.31 113 ILE A O 1
ATOM 941 N N . HIS A 1 114 ? -14.984 2.458 24.643 1.00 85.81 114 HIS A N 1
ATOM 942 C CA . HIS A 1 114 ? -15.804 2.516 25.843 1.00 85.81 114 HIS A CA 1
ATOM 943 C C . HIS A 1 114 ? -14.961 2.337 27.109 1.00 85.81 114 HIS A C 1
ATOM 945 O O . HIS A 1 114 ? -13.988 1.566 27.134 1.00 85.81 114 HIS A O 1
ATOM 951 N N . ASP A 1 115 ? -15.344 3.037 28.174 1.00 80.69 115 ASP A N 1
ATOM 952 C CA . ASP A 1 115 ? -14.847 2.778 29.523 1.00 80.69 115 ASP A CA 1
ATOM 953 C C . ASP A 1 115 ? -15.516 1.565 30.180 1.00 80.69 115 ASP A C 1
ATOM 955 O O . ASP A 1 115 ? -16.312 0.862 29.557 1.00 80.69 115 ASP A O 1
ATOM 959 N N . ALA A 1 116 ? -15.135 1.286 31.431 1.00 70.94 116 ALA A N 1
ATOM 960 C CA . ALA A 1 116 ? -15.728 0.209 32.218 1.00 70.94 116 ALA A CA 1
ATOM 961 C C . ALA A 1 116 ? -17.242 0.404 32.433 1.00 70.94 116 ALA A C 1
ATOM 963 O O . ALA A 1 116 ? -17.960 -0.583 32.558 1.00 70.94 116 ALA A O 1
ATOM 964 N N . ASP A 1 117 ? -17.715 1.654 32.402 1.00 70.44 117 ASP A N 1
ATOM 965 C CA . ASP A 1 117 ? -19.119 2.042 32.555 1.00 70.44 117 ASP A CA 1
ATOM 966 C C . ASP A 1 117 ? -19.864 2.104 31.201 1.00 70.44 117 ASP A C 1
ATOM 968 O O . ASP A 1 117 ? -21.046 2.440 31.141 1.00 70.44 117 ASP A O 1
ATOM 972 N N . GLY A 1 118 ? -19.192 1.765 30.093 1.00 70.19 118 GLY A N 1
ATOM 973 C CA . GLY A 1 118 ? -19.763 1.751 28.744 1.00 70.19 118 GLY A CA 1
ATOM 974 C C . GLY A 1 118 ? -19.810 3.115 28.045 1.00 70.19 118 GLY A C 1
ATOM 975 O O . GLY A 1 118 ? -20.281 3.197 26.907 1.00 70.19 118 GLY A O 1
ATOM 976 N N . LYS A 1 119 ? -19.300 4.180 28.666 1.00 73.12 119 LYS A N 1
ATOM 977 C CA . LYS A 1 119 ? -19.304 5.538 28.114 1.00 73.12 119 LYS A CA 1
ATOM 978 C C . LYS A 1 119 ? -18.218 5.712 27.053 1.00 73.12 119 LYS A C 1
ATOM 980 O O . LYS A 1 119 ? -17.091 5.250 27.224 1.00 73.12 119 LYS A O 1
ATOM 985 N N . ASP A 1 120 ? -18.557 6.411 25.969 1.00 74.50 120 ASP A N 1
ATOM 986 C CA . ASP A 1 120 ? -17.608 6.779 24.913 1.00 74.50 120 ASP A CA 1
ATOM 987 C C . ASP A 1 120 ? -16.576 7.797 25.429 1.00 74.50 120 ASP A C 1
ATOM 989 O O . ASP A 1 120 ? -16.906 8.902 25.876 1.00 74.50 120 ASP A O 1
ATOM 993 N N . ILE A 1 121 ? -15.304 7.411 25.366 1.00 70.81 121 ILE A N 1
ATOM 994 C CA . ILE A 1 121 ? -14.178 8.201 25.868 1.00 70.81 121 ILE A CA 1
ATOM 995 C C . ILE A 1 121 ? -13.620 9.129 24.784 1.00 70.81 121 ILE A C 1
ATOM 997 O O . ILE A 1 121 ? -12.993 10.136 25.113 1.00 70.81 121 ILE A O 1
ATOM 1001 N N . LEU A 1 122 ? -13.850 8.854 23.495 1.00 63.66 122 LEU A N 1
ATOM 1002 C CA . LEU A 1 122 ? -13.284 9.653 22.397 1.00 63.66 122 LEU A CA 1
ATOM 1003 C C . LEU A 1 122 ? -13.772 11.108 22.425 1.00 63.66 122 LEU A C 1
ATOM 1005 O O . LEU A 1 122 ? -13.043 12.008 22.007 1.00 63.66 122 LEU A O 1
ATOM 1009 N N . GLN A 1 123 ? -14.966 11.343 22.973 1.00 53.03 123 GLN A N 1
ATOM 1010 C CA . GLN A 1 123 ? -15.552 12.677 23.142 1.00 53.03 123 GLN A CA 1
ATOM 1011 C C . GLN A 1 123 ? -15.189 13.340 24.481 1.00 53.03 123 GLN A C 1
ATOM 1013 O O . GLN A 1 123 ? -15.306 14.555 24.641 1.00 53.03 123 GLN A O 1
ATOM 1018 N N . SER A 1 124 ? -14.711 12.556 25.447 1.00 48.59 124 SER A N 1
ATOM 1019 C CA . SER A 1 124 ? -14.440 12.973 26.820 1.00 48.59 124 SER A CA 1
ATOM 1020 C C . SER A 1 124 ? -12.931 13.093 27.039 1.00 48.59 124 SER A C 1
ATOM 1022 O O . SER A 1 124 ? -12.295 12.237 27.654 1.00 48.59 124 SER A O 1
ATOM 1024 N N . ALA A 1 125 ? -12.340 14.181 26.544 1.00 45.75 125 ALA A N 1
ATOM 1025 C CA . ALA A 1 125 ? -10.957 14.549 26.837 1.00 45.75 125 ALA A CA 1
ATOM 1026 C C . ALA A 1 125 ? -10.811 14.989 28.307 1.00 45.75 125 ALA A C 1
ATOM 1028 O O . ALA A 1 125 ? -10.679 16.175 28.599 1.00 45.75 125 ALA A O 1
ATOM 1029 N N . GLN A 1 126 ? -10.851 14.047 29.249 1.00 48.28 126 GLN A N 1
ATOM 1030 C CA . GLN A 1 126 ? -10.432 14.301 30.623 1.00 48.28 126 GLN A CA 1
ATOM 1031 C C . GLN A 1 126 ? -9.062 13.677 30.857 1.00 48.28 126 GLN A C 1
ATOM 1033 O O . GLN A 1 126 ? -8.816 12.513 30.545 1.00 48.28 126 GLN A O 1
ATOM 1038 N N . ALA A 1 127 ? -8.153 14.529 31.327 1.00 45.84 127 ALA A N 1
ATOM 1039 C CA . ALA A 1 127 ? -6.732 14.282 31.468 1.00 45.84 127 ALA A CA 1
ATOM 1040 C C . ALA A 1 127 ? -6.460 13.092 32.398 1.00 45.84 127 ALA A C 1
ATOM 1042 O O . ALA A 1 127 ? -6.400 13.235 33.616 1.00 45.84 127 ALA A O 1
ATOM 1043 N N . ALA A 1 128 ? -6.275 11.917 31.803 1.00 56.34 128 ALA A N 1
ATOM 1044 C CA . ALA A 1 128 ? -5.633 10.794 32.459 1.00 56.34 128 ALA A CA 1
ATOM 1045 C C . ALA A 1 128 ? -4.105 10.950 32.390 1.00 56.34 128 ALA A C 1
ATOM 1047 O O . ALA A 1 128 ? -3.560 11.638 31.523 1.00 56.34 128 ALA A O 1
ATOM 1048 N N . ASP A 1 129 ? -3.429 10.284 33.322 1.00 72.25 129 ASP A N 1
ATOM 1049 C CA . ASP A 1 129 ? -1.986 10.060 33.346 1.00 72.25 129 ASP A CA 1
ATOM 1050 C C . ASP A 1 129 ? -1.407 9.845 31.928 1.00 72.25 129 ASP A C 1
ATOM 1052 O O . ASP A 1 129 ? -1.837 8.961 31.179 1.00 72.25 129 ASP A O 1
ATOM 1056 N N . ARG A 1 130 ? -0.396 10.649 31.562 1.00 76.56 130 ARG A N 1
ATOM 1057 C CA . ARG A 1 130 ? 0.277 10.595 30.251 1.00 76.56 130 ARG A CA 1
ATOM 1058 C C . ARG A 1 130 ? 0.805 9.198 29.921 1.00 76.56 130 ARG A C 1
ATOM 1060 O O . ARG A 1 130 ? 0.937 8.868 28.741 1.00 76.56 130 ARG A O 1
ATOM 1067 N N . LEU A 1 131 ? 1.148 8.394 30.930 1.00 80.50 131 LEU A N 1
ATOM 1068 C CA . LEU A 1 131 ? 1.600 7.020 30.733 1.00 80.50 131 LEU A CA 1
ATOM 1069 C C . LEU A 1 131 ? 0.455 6.122 30.246 1.00 80.50 131 LEU A C 1
ATOM 1071 O O . LEU A 1 131 ? 0.631 5.386 29.27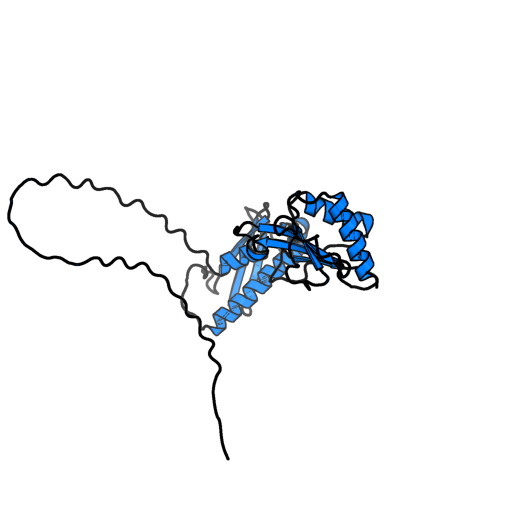3 1.00 80.50 131 LEU A O 1
ATOM 1075 N N . GLN A 1 132 ? -0.727 6.239 30.855 1.00 81.12 132 GLN A N 1
ATOM 1076 C CA . GLN A 1 132 ? -1.926 5.510 30.437 1.00 81.12 132 GLN A CA 1
ATOM 1077 C C . GLN A 1 132 ? -2.395 5.931 29.043 1.00 81.12 132 GLN A C 1
ATOM 1079 O O . GLN A 1 132 ? -2.764 5.073 28.247 1.00 81.12 132 GLN A O 1
ATOM 1084 N N . GLU A 1 133 ? -2.327 7.224 28.706 1.00 83.75 133 GLU A N 1
ATOM 1085 C CA . GLU A 1 133 ? -2.680 7.691 27.359 1.00 83.75 133 GLU A CA 1
ATOM 1086 C C . GLU A 1 133 ? -1.752 7.090 26.290 1.00 83.75 133 GLU A C 1
ATOM 1088 O O . GLU A 1 133 ? -2.210 6.639 25.239 1.00 83.75 133 GLU A O 1
ATOM 1093 N N . ARG A 1 134 ? -0.439 7.037 26.551 1.00 88.12 134 ARG A N 1
ATOM 1094 C CA . ARG A 1 134 ? 0.526 6.408 25.634 1.00 88.12 134 ARG A CA 1
ATOM 1095 C C . ARG A 1 134 ? 0.279 4.909 25.480 1.00 88.12 134 ARG A C 1
ATOM 1097 O O . ARG A 1 134 ? 0.348 4.415 24.357 1.00 88.12 134 ARG A O 1
ATOM 1104 N N . ALA A 1 135 ? -0.001 4.211 26.581 1.00 90.31 135 ALA A N 1
ATOM 1105 C CA . ALA A 1 135 ? -0.337 2.790 26.557 1.00 90.31 135 ALA A CA 1
ATOM 1106 C C . ALA A 1 135 ? -1.613 2.537 25.742 1.00 90.31 135 ALA A C 1
ATOM 1108 O O . ALA A 1 135 ? -1.600 1.705 24.838 1.00 90.31 135 ALA A O 1
ATOM 1109 N N . LEU A 1 136 ? -2.664 3.333 25.972 1.00 90.62 136 LEU A N 1
ATOM 1110 C CA . LEU A 1 136 ? -3.919 3.242 25.230 1.00 90.62 136 LEU A CA 1
ATOM 1111 C C . LEU A 1 136 ? -3.708 3.461 23.731 1.00 90.62 136 LEU A C 1
ATOM 1113 O O . LEU A 1 136 ? -4.169 2.655 22.936 1.00 90.62 136 LEU A O 1
ATOM 1117 N N . ARG A 1 137 ? -2.987 4.517 23.332 1.00 92.19 137 ARG A N 1
ATOM 1118 C CA . ARG A 1 137 ? -2.702 4.786 21.911 1.00 92.19 137 ARG A CA 1
ATOM 1119 C C . ARG A 1 137 ? -1.927 3.652 21.245 1.00 92.19 137 ARG A C 1
ATOM 1121 O O . ARG A 1 137 ? -2.183 3.366 20.081 1.00 92.19 137 ARG A O 1
ATOM 1128 N N . ARG A 1 138 ? -0.990 3.028 21.967 1.00 93.62 138 ARG A N 1
ATOM 1129 C CA . ARG A 1 138 ? -0.225 1.882 21.468 1.00 93.62 138 ARG A CA 1
ATOM 1130 C C . ARG A 1 138 ? -1.135 0.680 21.238 1.00 93.62 138 ARG A C 1
ATOM 1132 O O . ARG A 1 138 ? -1.156 0.177 20.127 1.00 93.62 138 ARG A O 1
ATOM 1139 N N . GLU A 1 139 ? -1.878 0.244 22.253 1.00 95.69 139 GLU A N 1
ATOM 1140 C CA . GLU A 1 139 ? -2.768 -0.919 22.118 1.00 95.69 139 GLU A CA 1
ATOM 1141 C C . GLU A 1 139 ? -3.877 -0.674 21.090 1.00 95.69 139 GLU A C 1
ATOM 1143 O O . GLU A 1 139 ? -4.175 -1.551 20.290 1.00 95.69 139 GLU A O 1
ATOM 1148 N N . TYR A 1 140 ? -4.423 0.545 21.048 1.00 94.81 140 TYR A N 1
ATOM 1149 C CA . TYR A 1 140 ? -5.382 0.957 20.029 1.00 94.81 140 TYR A CA 1
ATOM 1150 C C . TYR A 1 140 ? -4.805 0.807 18.619 1.00 94.81 140 TYR A C 1
ATOM 1152 O O . TYR A 1 140 ? -5.425 0.183 17.768 1.00 94.81 140 TYR A O 1
ATOM 1160 N N . GLU A 1 141 ? -3.616 1.363 18.357 1.00 95.75 141 GLU A N 1
ATOM 1161 C CA . GLU A 1 141 ? -2.996 1.275 17.033 1.00 95.75 141 GLU A CA 1
ATOM 1162 C C . GLU A 1 141 ? -2.608 -0.162 16.658 1.00 95.75 141 GLU A C 1
ATOM 1164 O O . GLU A 1 141 ? -2.787 -0.535 15.501 1.00 95.75 141 GLU A O 1
ATOM 1169 N N . GLU A 1 142 ? -2.128 -0.973 17.604 1.00 96.88 142 GLU A N 1
ATOM 1170 C CA . GLU A 1 142 ? -1.860 -2.394 17.351 1.00 96.88 142 GLU A CA 1
ATOM 1171 C C . GLU A 1 142 ? -3.132 -3.148 16.954 1.00 96.88 142 GLU A C 1
ATOM 1173 O O . GLU A 1 142 ? -3.106 -3.893 15.977 1.00 96.88 142 GLU A O 1
ATOM 1178 N N . GLU A 1 143 ? -4.258 -2.903 17.629 1.00 97.69 143 GLU A N 1
ATOM 1179 C CA . GLU A 1 143 ? -5.517 -3.562 17.279 1.00 97.69 143 GLU A CA 1
ATOM 1180 C C . GLU A 1 143 ? -6.056 -3.091 15.920 1.00 97.69 143 GLU A C 1
ATOM 1182 O O . GLU A 1 143 ? -6.554 -3.902 15.142 1.00 97.69 143 GLU A O 1
ATOM 1187 N N . LEU A 1 144 ? -5.904 -1.802 15.574 1.00 97.81 144 LEU A N 1
ATOM 1188 C CA . LEU A 1 144 ? -6.231 -1.330 14.222 1.00 97.81 144 LEU A CA 1
ATOM 1189 C C . LEU A 1 144 ? -5.435 -2.107 13.162 1.00 97.81 144 LEU A C 1
ATOM 1191 O O . LEU A 1 144 ? -6.001 -2.532 12.155 1.00 97.81 144 LEU A O 1
ATOM 1195 N N . TRP A 1 145 ? -4.125 -2.276 13.373 1.00 97.12 145 TRP A N 1
ATOM 1196 C CA . TRP A 1 145 ? -3.261 -3.002 12.442 1.00 97.12 145 TRP A CA 1
ATOM 1197 C C . TRP A 1 145 ? -3.593 -4.485 12.374 1.00 97.12 145 TRP A C 1
ATOM 1199 O O . TRP A 1 145 ? -3.604 -5.032 11.278 1.00 97.12 145 TRP A O 1
ATOM 1209 N N . HIS A 1 146 ? -3.912 -5.109 13.504 1.00 97.81 146 HIS A N 1
ATOM 1210 C CA . HIS A 1 146 ? -4.341 -6.501 13.555 1.00 97.81 146 HIS A CA 1
ATOM 1211 C C . HIS A 1 146 ? -5.582 -6.732 12.681 1.00 97.81 146 HIS A C 1
ATOM 1213 O O . HIS A 1 146 ? -5.559 -7.573 11.783 1.00 97.81 146 HIS A O 1
ATOM 1219 N N . VAL A 1 147 ? -6.623 -5.907 12.845 1.00 98.06 147 VAL A N 1
ATOM 1220 C CA . VAL A 1 147 ? -7.823 -5.966 11.994 1.00 98.06 147 VAL A CA 1
ATOM 1221 C C . VAL A 1 147 ? -7.473 -5.705 10.524 1.00 98.06 147 VAL A C 1
ATOM 1223 O O . VAL A 1 147 ? -7.940 -6.423 9.640 1.00 98.06 147 VAL A O 1
ATOM 1226 N N . ALA A 1 148 ? -6.632 -4.709 10.233 1.00 97.38 148 ALA A N 1
ATOM 1227 C CA . ALA A 1 148 ? -6.248 -4.366 8.864 1.00 97.38 148 ALA A CA 1
ATOM 1228 C C . ALA A 1 148 ? -5.408 -5.445 8.162 1.00 97.38 148 ALA A C 1
ATOM 1230 O O . ALA A 1 148 ? -5.516 -5.597 6.950 1.00 97.38 148 ALA A O 1
ATOM 1231 N N . GLU A 1 149 ? -4.561 -6.171 8.885 1.00 95.94 149 GLU A N 1
ATOM 1232 C CA . GLU A 1 149 ? -3.715 -7.238 8.337 1.00 95.94 149 GLU A CA 1
ATOM 1233 C C . GLU A 1 149 ? -4.492 -8.550 8.170 1.00 95.94 149 GLU A C 1
ATOM 1235 O O . GLU A 1 149 ? -4.227 -9.304 7.236 1.00 95.94 149 GLU A O 1
ATOM 1240 N N . CYS A 1 150 ? -5.485 -8.807 9.024 1.00 97.44 150 CYS A N 1
ATOM 1241 C CA . CYS A 1 150 ? -6.297 -10.019 8.943 1.00 97.44 150 CYS A CA 1
ATOM 1242 C C . CYS A 1 150 ? -7.506 -9.889 8.007 1.00 97.44 150 CYS A C 1
ATOM 1244 O O . CYS A 1 150 ? -7.880 -10.871 7.371 1.00 97.44 150 CYS A O 1
ATOM 1246 N N . CYS A 1 151 ? -8.122 -8.708 7.909 1.00 97.94 151 CYS A N 1
ATOM 1247 C CA . CYS A 1 151 ? -9.402 -8.531 7.210 1.00 97.94 151 CYS A CA 1
ATOM 1248 C C . CYS A 1 151 ? -9.323 -7.665 5.945 1.00 97.94 151 CYS A C 1
ATOM 1250 O O . CYS A 1 151 ? -10.330 -7.523 5.250 1.00 97.94 151 CYS A O 1
ATOM 1252 N N . PHE A 1 152 ? -8.165 -7.080 5.626 1.00 97.56 152 PHE A N 1
ATOM 1253 C CA . PHE A 1 152 ? -8.017 -6.194 4.472 1.00 97.56 152 PHE A CA 1
ATOM 1254 C C . PHE A 1 152 ? -6.764 -6.503 3.651 1.00 97.56 152 PHE A C 1
ATOM 1256 O O . PHE A 1 152 ? -5.729 -6.891 4.182 1.00 97.56 152 PHE A O 1
ATOM 1263 N N . GLU A 1 153 ? -6.838 -6.225 2.351 1.00 95.25 153 GLU A N 1
ATOM 1264 C CA . GLU A 1 153 ? -5.699 -6.287 1.433 1.00 95.25 153 GLU A CA 1
ATOM 1265 C C . GLU A 1 153 ? -5.214 -4.877 1.057 1.00 95.25 153 GLU A C 1
ATOM 1267 O O . GLU A 1 153 ? -6.036 -3.965 0.902 1.00 95.25 153 GLU A O 1
ATOM 1272 N N . PRO A 1 154 ? -3.899 -4.661 0.889 1.00 94.62 154 PRO A N 1
ATOM 1273 C CA . PRO A 1 154 ? -3.351 -3.408 0.367 1.00 94.62 154 PRO A CA 1
ATOM 1274 C C . PRO A 1 154 ? -3.878 -3.053 -1.041 1.00 94.62 154 PRO A C 1
ATOM 1276 O O . PRO A 1 154 ? -3.812 -3.873 -1.951 1.00 94.62 154 PRO A O 1
ATOM 1279 N N . ASP A 1 155 ? -4.323 -1.808 -1.251 1.00 94.25 155 ASP A N 1
ATOM 1280 C CA . ASP A 1 155 ? -4.762 -1.257 -2.552 1.00 94.25 155 ASP A CA 1
ATOM 1281 C C . ASP A 1 155 ? -4.244 0.187 -2.746 1.00 94.25 155 ASP A C 1
ATOM 1283 O O . ASP A 1 155 ? -4.983 1.144 -2.998 1.00 94.25 155 ASP A O 1
ATOM 1287 N N . PHE A 1 156 ? -2.930 0.362 -2.565 1.00 93.75 156 PHE A N 1
ATOM 1288 C CA . PHE A 1 156 ? -2.259 1.670 -2.603 1.00 93.75 156 PHE A CA 1
ATOM 1289 C C . PHE A 1 156 ? -1.972 2.205 -4.012 1.00 93.75 156 PHE A C 1
ATOM 1291 O O . PHE A 1 156 ? -1.673 3.395 -4.136 1.00 93.75 156 PHE A O 1
ATOM 1298 N N . PHE A 1 157 ? -2.047 1.350 -5.038 1.00 95.94 157 PHE A N 1
ATOM 1299 C CA . PHE A 1 157 ? -1.670 1.653 -6.422 1.00 95.94 157 PHE A CA 1
ATOM 1300 C C . PHE A 1 157 ? -2.887 1.526 -7.343 1.00 95.94 157 PHE A C 1
ATOM 1302 O O . PHE A 1 157 ? -3.311 0.435 -7.732 1.00 95.94 157 PHE A O 1
ATOM 1309 N N . LYS A 1 158 ? -3.479 2.672 -7.660 1.00 93.38 158 LYS A N 1
ATOM 1310 C CA . LYS A 1 158 ? -4.745 2.819 -8.380 1.00 93.38 158 LYS A CA 1
ATOM 1311 C C . LYS A 1 158 ? -4.537 3.261 -9.827 1.00 93.38 158 LYS A C 1
ATOM 1313 O O . LYS A 1 158 ? -5.429 3.045 -10.647 1.00 93.38 158 LYS A O 1
ATOM 1318 N N . GLY A 1 159 ? -3.385 3.853 -10.144 1.00 95.19 159 GLY A N 1
ATOM 1319 C CA . GLY A 1 159 ? -3.034 4.296 -11.487 1.00 95.19 159 GLY A CA 1
ATOM 1320 C C . GLY A 1 159 ? -2.921 3.139 -12.481 1.00 95.19 159 GLY A C 1
ATOM 1321 O O . GLY A 1 159 ? -2.455 2.046 -12.149 1.00 95.19 159 GLY A O 1
ATOM 1322 N N . GLY A 1 160 ? -3.325 3.397 -13.729 1.00 96.94 160 GLY A N 1
ATOM 1323 C CA . GLY A 1 160 ? -3.206 2.438 -14.833 1.00 96.94 160 GLY A CA 1
ATOM 1324 C C . GLY A 1 160 ? -1.777 1.902 -15.005 1.00 96.94 160 GLY A C 1
ATOM 1325 O O . GLY A 1 160 ? -1.596 0.687 -14.929 1.00 96.94 160 GLY A O 1
ATOM 1326 N N . PRO A 1 161 ? -0.748 2.767 -15.135 1.00 97.12 161 PRO A N 1
ATOM 1327 C CA . PRO A 1 161 ? 0.634 2.316 -15.304 1.00 97.12 161 PRO A CA 1
ATOM 1328 C C . PRO A 1 161 ? 1.141 1.434 -14.155 1.00 97.12 161 PRO A C 1
ATOM 1330 O O . PRO A 1 161 ? 1.791 0.418 -14.401 1.00 97.12 161 PRO A O 1
ATOM 1333 N N . ALA A 1 162 ? 0.814 1.772 -12.902 1.00 97.69 162 ALA A N 1
ATOM 1334 C CA . ALA A 1 162 ? 1.217 0.968 -11.752 1.00 97.69 162 ALA A CA 1
ATOM 1335 C C . ALA A 1 162 ? 0.550 -0.411 -11.750 1.00 97.69 162 ALA A C 1
ATOM 1337 O O . ALA A 1 162 ? 1.232 -1.411 -11.542 1.00 97.69 162 ALA A O 1
ATOM 1338 N N . ARG A 1 163 ? -0.755 -0.488 -12.039 1.00 97.31 163 ARG A N 1
ATOM 1339 C CA . ARG A 1 163 ? -1.483 -1.764 -12.138 1.00 97.31 163 ARG A CA 1
ATOM 1340 C C . ARG A 1 163 ? -0.947 -2.654 -13.257 1.00 97.31 163 ARG A C 1
ATOM 1342 O O . ARG A 1 163 ? -0.768 -3.852 -13.033 1.00 97.31 163 ARG A O 1
ATOM 1349 N N . SER A 1 164 ? -0.635 -2.079 -14.419 1.00 98.00 164 SER A N 1
ATOM 1350 C CA . SER A 1 164 ? -0.017 -2.817 -15.526 1.00 98.00 164 SER A CA 1
ATOM 1351 C C . SER A 1 164 ? 1.351 -3.375 -15.135 1.00 98.00 164 SER A C 1
ATOM 1353 O O . SER A 1 164 ? 1.636 -4.537 -15.400 1.00 98.00 164 SER A O 1
ATOM 1355 N N . LEU A 1 165 ? 2.182 -2.591 -14.441 1.00 98.38 165 LEU A N 1
ATOM 1356 C CA . LEU A 1 165 ? 3.487 -3.055 -13.964 1.00 98.38 165 LEU A CA 1
ATOM 1357 C C . LEU A 1 165 ? 3.383 -4.122 -12.872 1.00 98.38 165 LEU A C 1
ATOM 1359 O O . LEU A 1 165 ? 4.137 -5.086 -12.906 1.00 98.38 165 LEU A O 1
ATOM 1363 N N . ILE A 1 166 ? 2.458 -3.978 -11.920 1.00 98.00 166 ILE A N 1
ATOM 1364 C CA . ILE A 1 166 ? 2.209 -4.992 -10.882 1.00 98.00 166 ILE A CA 1
ATOM 1365 C C . ILE A 1 166 ? 1.779 -6.314 -11.529 1.00 98.00 166 ILE A C 1
ATOM 1367 O O . ILE A 1 166 ? 2.277 -7.373 -11.158 1.00 98.00 166 ILE A O 1
ATOM 1371 N N . THR A 1 167 ? 0.896 -6.250 -12.527 1.00 98.12 167 THR A N 1
ATOM 1372 C CA . THR A 1 167 ? 0.458 -7.425 -13.294 1.00 98.12 167 THR A CA 1
ATOM 1373 C C . THR A 1 167 ? 1.629 -8.046 -14.053 1.00 98.12 167 THR A C 1
ATOM 1375 O O . THR A 1 167 ? 1.882 -9.237 -13.918 1.00 98.12 167 THR A O 1
ATOM 1378 N N . HIS A 1 168 ? 2.425 -7.228 -14.743 1.00 98.31 168 HIS A N 1
ATOM 1379 C CA . HIS A 1 168 ? 3.621 -7.679 -15.450 1.00 98.31 168 HIS A CA 1
ATOM 1380 C C . HIS A 1 168 ? 4.640 -8.356 -14.518 1.00 98.31 168 HIS A C 1
ATOM 1382 O O . HIS A 1 168 ? 5.180 -9.402 -14.861 1.00 98.31 168 HIS A O 1
ATOM 1388 N N . VAL A 1 169 ? 4.876 -7.811 -13.318 1.00 98.12 169 VAL A N 1
ATOM 1389 C CA . VAL A 1 169 ? 5.758 -8.422 -12.307 1.00 98.12 169 VAL A CA 1
ATOM 1390 C C . VAL A 1 169 ? 5.289 -9.830 -11.931 1.00 98.12 169 VAL A C 1
ATOM 1392 O O . VAL A 1 169 ? 6.103 -10.754 -11.861 1.00 98.12 169 VAL A O 1
ATOM 1395 N N . ARG A 1 170 ? 3.980 -9.996 -11.722 1.00 97.69 170 ARG A N 1
ATOM 1396 C CA . ARG A 1 170 ? 3.370 -11.280 -11.362 1.00 97.69 170 ARG A CA 1
ATOM 1397 C C . ARG A 1 170 ? 3.434 -12.285 -12.500 1.00 97.69 170 ARG A C 1
ATOM 1399 O O . ARG A 1 170 ? 3.854 -13.415 -12.289 1.00 97.69 170 ARG A O 1
ATOM 1406 N N . GLU A 1 171 ? 3.039 -11.879 -13.699 1.00 98.00 171 GLU A N 1
ATOM 1407 C CA . GLU A 1 171 ? 2.922 -12.779 -14.848 1.00 98.00 171 GLU A CA 1
ATOM 1408 C C . GLU A 1 171 ? 4.285 -13.172 -15.426 1.00 98.00 171 GLU A C 1
ATOM 1410 O O . GLU A 1 171 ? 4.488 -14.332 -15.777 1.00 98.00 171 GLU A O 1
ATOM 1415 N N . VAL A 1 172 ? 5.233 -12.232 -15.503 1.00 97.31 172 VAL A N 1
ATOM 1416 C CA . VAL A 1 172 ? 6.539 -12.467 -16.139 1.00 97.31 172 VAL A CA 1
ATOM 1417 C C . VAL A 1 172 ? 7.559 -13.039 -15.160 1.00 97.31 172 VAL A C 1
ATOM 1419 O O . VAL A 1 172 ? 8.336 -13.917 -15.530 1.00 97.31 172 VAL A O 1
ATOM 1422 N N . TYR A 1 173 ? 7.570 -12.571 -13.907 1.00 96.06 173 TYR A N 1
ATOM 1423 C CA . TYR A 1 173 ? 8.581 -12.986 -12.925 1.00 96.06 173 TYR A CA 1
ATOM 1424 C C . TYR A 1 173 ? 8.039 -13.903 -11.826 1.00 96.06 173 TYR A C 1
ATOM 1426 O O . TYR A 1 173 ? 8.834 -14.495 -11.094 1.00 96.06 173 TYR A O 1
ATOM 1434 N N . GLY A 1 174 ? 6.715 -14.026 -11.678 1.00 96.75 174 GLY A N 1
ATOM 1435 C CA . GLY A 1 174 ? 6.104 -14.763 -10.568 1.00 96.75 174 GLY A CA 1
ATOM 1436 C C . GLY A 1 174 ? 6.369 -14.132 -9.198 1.00 96.75 174 GLY A C 1
ATOM 1437 O O . GLY A 1 174 ? 6.250 -14.823 -8.183 1.00 96.75 174 GLY A O 1
ATOM 1438 N N . ASP A 1 175 ? 6.792 -12.867 -9.160 1.00 96.81 175 ASP A N 1
ATOM 1439 C CA . ASP A 1 175 ? 7.114 -12.130 -7.938 1.00 96.81 175 ASP A CA 1
ATOM 1440 C C . ASP A 1 175 ? 5.875 -11.340 -7.459 1.00 96.81 175 ASP A C 1
ATOM 1442 O O . ASP A 1 175 ? 4.986 -11.010 -8.242 1.00 96.81 175 ASP A O 1
ATOM 1446 N N . GLU A 1 176 ? 5.811 -11.025 -6.165 1.00 95.50 176 GLU A N 1
ATOM 1447 C CA . GLU A 1 176 ? 4.695 -10.295 -5.546 1.00 95.50 176 GLU A CA 1
ATOM 1448 C C . GLU A 1 176 ? 5.181 -9.015 -4.859 1.00 95.50 176 GLU A C 1
ATOM 1450 O O . GLU A 1 176 ? 6.362 -8.865 -4.534 1.00 95.50 176 GLU A O 1
ATOM 1455 N N . LEU A 1 177 ? 4.255 -8.080 -4.633 1.00 97.56 177 LEU A N 1
ATOM 1456 C CA . LEU A 1 177 ? 4.530 -6.885 -3.837 1.00 97.56 177 LEU A CA 1
ATOM 1457 C C . LEU A 1 177 ? 4.567 -7.232 -2.348 1.00 97.56 177 LEU A C 1
ATOM 1459 O O . LEU A 1 177 ? 3.670 -7.894 -1.832 1.00 97.56 177 LEU A O 1
ATOM 1463 N N . GLU A 1 178 ? 5.549 -6.685 -1.636 1.00 97.06 178 GLU A N 1
ATOM 1464 C CA . GLU A 1 178 ? 5.671 -6.842 -0.187 1.00 97.06 178 GLU A CA 1
ATOM 1465 C C . GLU A 1 178 ? 5.614 -5.491 0.533 1.00 97.06 178 GLU A C 1
ATOM 1467 O O . GLU A 1 178 ? 6.391 -4.572 0.253 1.00 97.06 178 GLU A O 1
ATOM 1472 N N . PHE A 1 179 ? 4.711 -5.378 1.507 1.00 95.62 179 PHE A N 1
ATOM 1473 C CA . PHE A 1 179 ? 4.450 -4.153 2.265 1.00 95.62 179 PHE A CA 1
ATOM 1474 C C . PHE A 1 179 ? 5.125 -4.212 3.636 1.00 95.62 179 PHE A C 1
ATOM 1476 O O . PHE A 1 179 ? 4.520 -4.584 4.637 1.00 95.62 179 PHE A O 1
ATOM 1483 N N . LEU A 1 180 ? 6.401 -3.832 3.688 1.00 94.56 180 LEU A N 1
ATOM 1484 C CA . LEU A 1 180 ? 7.245 -4.054 4.869 1.00 94.56 180 LEU A CA 1
ATOM 1485 C C . LEU A 1 180 ? 7.051 -3.028 6.000 1.00 94.56 180 LEU A C 1
ATOM 1487 O O . LEU A 1 180 ? 7.600 -3.198 7.089 1.00 94.56 180 LEU A O 1
ATOM 1491 N N . TRP A 1 181 ? 6.317 -1.932 5.764 1.00 93.31 181 TRP A N 1
ATOM 1492 C CA . TRP A 1 181 ? 6.304 -0.790 6.685 1.00 93.31 181 TRP A CA 1
ATOM 1493 C C . TRP A 1 181 ? 4.907 -0.257 7.006 1.00 93.31 181 TRP A C 1
ATOM 1495 O O . TRP A 1 181 ? 4.344 0.536 6.255 1.00 93.31 181 TRP A O 1
ATOM 1505 N N . ARG A 1 182 ? 4.424 -0.515 8.229 1.00 92.44 182 ARG A N 1
ATOM 1506 C CA . ARG A 1 182 ? 3.201 0.107 8.784 1.00 92.44 182 ARG A CA 1
ATOM 1507 C C . ARG A 1 182 ? 3.234 1.644 8.779 1.00 92.44 182 ARG A C 1
ATOM 1509 O O . ARG A 1 182 ? 2.225 2.303 8.558 1.00 92.44 182 ARG A O 1
ATOM 1516 N N . LYS A 1 183 ? 4.411 2.254 8.982 1.00 89.25 183 LYS A N 1
ATOM 1517 C CA . LYS A 1 183 ? 4.576 3.726 8.970 1.00 89.25 183 LYS A CA 1
ATOM 1518 C C . LYS A 1 183 ? 4.535 4.342 7.567 1.00 89.25 183 LYS A C 1
ATOM 1520 O O . LYS A 1 183 ? 4.340 5.550 7.450 1.00 89.25 183 LYS A O 1
ATOM 1525 N N . SER A 1 184 ? 4.739 3.537 6.526 1.00 89.31 184 SER A N 1
ATOM 1526 C CA . SER A 1 184 ? 4.690 3.958 5.124 1.00 89.31 184 SER A CA 1
ATOM 1527 C C . SER A 1 184 ? 3.967 2.886 4.308 1.00 89.31 184 SER A C 1
ATOM 1529 O O . SER A 1 184 ? 4.591 2.223 3.483 1.00 89.31 184 SER A O 1
ATOM 1531 N N . PRO A 1 185 ? 2.660 2.681 4.548 1.00 90.25 185 PRO A N 1
ATOM 1532 C CA . PRO A 1 185 ? 1.949 1.535 3.994 1.00 90.25 185 PRO A CA 1
ATOM 1533 C C . PRO A 1 185 ? 1.726 1.668 2.481 1.00 90.25 185 PRO A C 1
ATOM 1535 O O . PRO A 1 185 ? 1.582 0.670 1.796 1.00 90.25 185 PRO A O 1
ATOM 1538 N N . GLY A 1 186 ? 1.826 2.884 1.931 1.00 92.38 186 GLY A N 1
ATOM 1539 C CA . GLY A 1 186 ? 1.896 3.133 0.487 1.00 92.38 186 GLY A CA 1
ATOM 1540 C C . GLY A 1 186 ? 3.270 2.864 -0.135 1.00 92.38 186 GLY A C 1
ATOM 1541 O O . GLY A 1 186 ? 3.620 3.505 -1.122 1.00 92.38 186 GLY A O 1
ATOM 1542 N N . SER A 1 187 ? 4.094 2.010 0.469 1.00 95.94 187 SER A N 1
ATOM 1543 C CA . SER A 1 187 ? 5.402 1.607 -0.046 1.00 95.94 187 SER A CA 1
ATOM 1544 C C . SER A 1 187 ? 5.464 0.088 -0.111 1.00 95.94 187 SER A C 1
ATOM 1546 O O . SER A 1 187 ? 5.290 -0.574 0.910 1.00 95.94 187 SER A O 1
ATOM 1548 N N . ALA A 1 188 ? 5.738 -0.442 -1.298 1.00 97.81 188 ALA A N 1
ATOM 1549 C CA . ALA A 1 188 ? 5.873 -1.871 -1.533 1.00 97.81 188 ALA A CA 1
ATOM 1550 C C . ALA A 1 188 ? 7.185 -2.158 -2.251 1.00 97.81 188 ALA A C 1
ATOM 1552 O O . ALA A 1 188 ? 7.540 -1.451 -3.193 1.00 97.81 188 ALA A O 1
ATOM 1553 N N . ILE A 1 189 ? 7.906 -3.185 -1.817 1.00 98.31 189 ILE A N 1
ATOM 1554 C CA . ILE A 1 189 ? 9.090 -3.667 -2.530 1.00 98.31 189 ILE A CA 1
ATOM 1555 C C . ILE A 1 189 ? 8.710 -4.824 -3.442 1.00 98.31 189 ILE A C 1
ATOM 1557 O O . ILE A 1 189 ? 7.704 -5.495 -3.225 1.00 98.31 189 ILE A O 1
ATOM 1561 N N . VAL A 1 190 ? 9.557 -5.068 -4.433 1.00 98.44 190 VAL A N 1
ATOM 1562 C CA . VAL A 1 190 ? 9.623 -6.339 -5.147 1.00 98.44 190 VAL A CA 1
ATOM 1563 C C . VAL A 1 190 ? 11.064 -6.820 -5.091 1.00 98.44 190 VAL A C 1
ATOM 1565 O O . VAL A 1 190 ? 12.007 -6.055 -5.350 1.00 98.44 190 VAL A O 1
ATOM 1568 N N . ARG A 1 191 ? 11.244 -8.086 -4.725 1.00 97.25 191 ARG A N 1
ATOM 1569 C CA . ARG A 1 191 ? 12.553 -8.727 -4.617 1.00 97.25 191 ARG A CA 1
ATOM 1570 C C . ARG A 1 191 ? 12.575 -10.040 -5.362 1.00 97.25 191 ARG A C 1
ATOM 1572 O O . ARG A 1 191 ? 11.543 -10.674 -5.542 1.00 97.25 191 ARG A O 1
ATOM 1579 N N . ARG A 1 192 ? 13.765 -10.433 -5.806 1.00 96.19 192 ARG A N 1
ATOM 1580 C CA . ARG A 1 192 ? 13.928 -11.741 -6.433 1.00 96.19 192 ARG A CA 1
ATOM 1581 C C . ARG A 1 192 ? 13.846 -12.827 -5.365 1.00 96.19 192 ARG A C 1
ATOM 1583 O O . ARG A 1 192 ? 14.419 -12.659 -4.290 1.00 96.19 192 ARG A O 1
ATOM 1590 N N . LYS A 1 193 ? 13.215 -13.955 -5.686 1.00 93.69 193 LYS A N 1
ATOM 1591 C CA . LYS A 1 193 ? 13.145 -15.117 -4.783 1.00 93.69 193 LYS A CA 1
ATOM 1592 C C . LYS A 1 193 ? 14.498 -15.794 -4.539 1.00 93.69 193 LYS A C 1
ATOM 1594 O O . LYS A 1 193 ? 14.689 -16.384 -3.488 1.00 93.69 193 LYS A O 1
ATOM 1599 N N . ASP A 1 194 ? 15.424 -15.716 -5.493 1.00 94.12 194 ASP A N 1
ATOM 1600 C CA . ASP A 1 194 ? 16.719 -16.410 -5.441 1.00 94.12 194 ASP A CA 1
ATOM 1601 C C . ASP A 1 194 ? 17.796 -15.653 -4.651 1.00 94.12 194 ASP A C 1
ATOM 1603 O O . ASP A 1 194 ? 18.588 -16.272 -3.948 1.00 94.12 194 ASP A O 1
ATOM 1607 N N . THR A 1 195 ? 17.843 -14.322 -4.753 1.00 95.62 195 THR A N 1
ATOM 1608 C CA . THR A 1 195 ? 18.849 -13.494 -4.062 1.00 95.62 195 THR A CA 1
ATOM 1609 C C . THR A 1 195 ? 18.289 -12.692 -2.895 1.00 95.62 195 THR A C 1
ATOM 1611 O O . THR A 1 195 ? 19.053 -12.029 -2.196 1.00 95.62 195 THR A O 1
ATOM 1614 N N . GLU A 1 196 ? 16.962 -12.653 -2.743 1.00 95.31 196 GLU A N 1
ATOM 1615 C CA . GLU A 1 196 ? 16.217 -11.772 -1.831 1.00 95.31 196 GLU A CA 1
ATOM 1616 C C . GLU A 1 196 ? 16.479 -10.266 -2.038 1.00 95.31 196 GLU A C 1
ATOM 1618 O O . GLU A 1 196 ? 15.948 -9.416 -1.312 1.00 95.31 196 GLU A O 1
ATOM 1623 N N . LYS A 1 197 ? 17.263 -9.893 -3.060 1.00 96.50 197 LYS A N 1
ATOM 1624 C CA . LYS A 1 197 ? 17.623 -8.504 -3.347 1.00 96.50 197 LYS A CA 1
ATOM 1625 C C . LYS A 1 197 ? 16.447 -7.784 -3.993 1.00 96.50 197 LYS A C 1
ATOM 1627 O O . LYS A 1 197 ? 15.842 -8.255 -4.958 1.00 96.50 197 LYS A O 1
ATOM 1632 N N . TRP A 1 198 ? 16.171 -6.583 -3.494 1.00 97.75 198 TRP A N 1
ATOM 1633 C CA . TRP A 1 198 ? 15.133 -5.714 -4.043 1.00 97.75 198 TRP A CA 1
ATOM 1634 C C . TRP A 1 198 ? 15.546 -5.188 -5.409 1.00 97.75 198 TRP A C 1
ATOM 1636 O O . TRP A 1 198 ? 16.682 -4.725 -5.570 1.00 97.75 198 TRP A O 1
ATOM 1646 N N . TYR A 1 199 ? 14.616 -5.195 -6.357 1.00 97.94 199 TYR A N 1
ATOM 1647 C CA . TYR A 1 199 ? 14.809 -4.637 -7.695 1.00 97.94 199 TYR A CA 1
ATOM 1648 C C . TYR A 1 199 ? 13.745 -3.609 -8.081 1.00 97.94 199 TYR A C 1
ATOM 1650 O O . TYR A 1 199 ? 13.957 -2.846 -9.018 1.00 97.94 199 TYR A O 1
ATOM 1658 N N . ALA A 1 200 ? 12.639 -3.524 -7.352 1.00 98.38 200 ALA A N 1
ATOM 1659 C CA . ALA A 1 200 ? 11.682 -2.444 -7.521 1.00 98.38 200 ALA A CA 1
ATOM 1660 C C . ALA A 1 200 ? 11.149 -1.983 -6.169 1.00 98.38 200 ALA A C 1
ATOM 1662 O O . ALA A 1 200 ? 11.048 -2.772 -5.229 1.00 98.38 200 ALA A O 1
ATOM 1663 N N . VAL A 1 201 ? 10.807 -0.699 -6.077 1.00 98.44 201 VAL A N 1
ATOM 1664 C CA . VAL A 1 201 ? 10.020 -0.167 -4.961 1.00 98.44 201 VAL A CA 1
ATOM 1665 C C . VAL A 1 201 ? 8.905 0.695 -5.530 1.00 98.44 201 VAL A C 1
ATOM 1667 O O . VAL A 1 201 ? 9.171 1.745 -6.109 1.00 98.44 201 VAL A O 1
ATOM 1670 N N . PHE A 1 202 ? 7.664 0.257 -5.362 1.00 98.38 202 PHE A N 1
ATOM 1671 C CA . PHE A 1 202 ? 6.480 1.045 -5.664 1.00 98.38 202 PHE A CA 1
ATOM 1672 C C . PHE A 1 202 ? 6.168 1.965 -4.483 1.00 98.38 202 PHE A C 1
ATOM 1674 O O . PHE A 1 202 ? 6.216 1.561 -3.318 1.00 98.38 202 PHE A O 1
ATOM 1681 N N . LEU A 1 203 ? 5.858 3.223 -4.773 1.00 97.19 203 LEU A N 1
ATOM 1682 C CA . LEU A 1 203 ? 5.670 4.275 -3.782 1.00 97.19 203 LEU A CA 1
ATOM 1683 C C . LEU A 1 203 ? 4.469 5.142 -4.161 1.00 97.19 203 LEU A C 1
ATOM 1685 O O . LEU A 1 203 ? 4.386 5.615 -5.285 1.00 97.19 203 LEU A O 1
ATOM 1689 N N . ALA A 1 204 ? 3.573 5.411 -3.215 1.00 94.88 204 ALA A N 1
ATOM 1690 C CA . ALA A 1 204 ? 2.502 6.392 -3.356 1.00 94.88 204 ALA A CA 1
ATOM 1691 C C . ALA A 1 204 ? 2.771 7.569 -2.407 1.00 94.88 204 ALA A C 1
ATOM 1693 O O . ALA A 1 204 ? 2.462 7.515 -1.212 1.00 94.88 204 ALA A O 1
ATOM 1694 N N . VAL A 1 205 ? 3.382 8.639 -2.919 1.00 92.88 205 VAL A N 1
ATOM 1695 C CA . VAL A 1 205 ? 3.916 9.747 -2.107 1.00 92.88 205 VAL A CA 1
ATOM 1696 C C . VAL A 1 205 ? 3.456 11.111 -2.621 1.00 92.88 205 VAL A C 1
ATOM 1698 O O . VAL A 1 205 ? 3.182 11.255 -3.806 1.00 92.88 205 VAL A O 1
ATOM 1701 N N . PRO A 1 206 ? 3.371 12.147 -1.766 1.00 92.50 206 PRO A N 1
ATOM 1702 C CA . PRO A 1 206 ? 3.112 13.505 -2.235 1.00 92.50 206 PRO A CA 1
ATOM 1703 C C . PRO A 1 206 ? 4.193 13.978 -3.214 1.00 92.50 206 PRO A C 1
ATOM 1705 O O . PRO A 1 206 ? 5.380 13.825 -2.917 1.00 92.50 206 PRO A O 1
ATOM 1708 N N . ARG A 1 207 ? 3.810 14.618 -4.323 1.00 90.31 207 ARG A N 1
ATOM 1709 C CA . ARG A 1 207 ? 4.745 15.058 -5.374 1.00 90.31 207 ARG A CA 1
ATOM 1710 C C . ARG A 1 207 ? 5.822 16.019 -4.870 1.00 90.31 207 ARG A C 1
ATOM 1712 O O . ARG A 1 207 ? 6.955 15.978 -5.343 1.00 90.31 207 ARG A O 1
ATOM 1719 N N . LEU A 1 208 ? 5.519 16.823 -3.849 1.00 92.19 208 LEU A N 1
ATOM 1720 C CA . LEU A 1 208 ? 6.508 17.675 -3.180 1.00 92.19 208 LEU A CA 1
ATOM 1721 C C . LEU A 1 208 ? 7.710 16.903 -2.627 1.00 92.19 208 LEU A C 1
ATOM 1723 O O . LEU A 1 208 ? 8.811 17.439 -2.561 1.00 92.19 208 LEU A O 1
ATOM 1727 N N . LYS A 1 209 ? 7.532 15.627 -2.257 1.00 90.88 209 LYS A N 1
ATOM 1728 C CA . LYS A 1 209 ? 8.625 14.794 -1.740 1.00 90.88 209 LYS A CA 1
ATOM 1729 C C . LYS A 1 209 ? 9.633 14.390 -2.819 1.00 90.88 209 LYS A C 1
ATOM 1731 O O . LYS A 1 209 ? 10.740 13.988 -2.479 1.00 90.88 209 LYS A O 1
ATOM 1736 N N . LEU A 1 210 ? 9.260 14.520 -4.091 1.00 88.38 210 LEU A N 1
ATOM 1737 C CA . LEU A 1 210 ? 10.127 14.290 -5.248 1.00 88.38 210 LEU A CA 1
ATOM 1738 C C . LEU A 1 210 ? 10.815 15.581 -5.730 1.00 88.38 210 LEU A C 1
ATOM 1740 O O . LEU A 1 210 ? 11.577 15.541 -6.689 1.00 88.38 210 LEU A O 1
ATOM 1744 N N . GLY A 1 211 ? 10.555 16.724 -5.081 1.00 83.81 211 GLY A N 1
ATOM 1745 C CA . GLY A 1 211 ? 11.046 18.042 -5.500 1.00 83.81 211 GLY A CA 1
ATOM 1746 C C . GLY A 1 211 ? 10.030 18.885 -6.279 1.00 83.81 211 GLY A C 1
ATOM 1747 O O . GLY A 1 211 ? 10.382 19.954 -6.764 1.00 83.81 211 GLY A O 1
ATOM 1748 N N . GLY A 1 212 ? 8.775 18.432 -6.399 1.00 81.19 212 GLY A N 1
ATOM 1749 C CA . GLY A 1 212 ? 7.681 19.239 -6.952 1.00 81.19 212 GLY A CA 1
ATOM 1750 C C . GLY A 1 212 ? 7.083 20.239 -5.949 1.00 81.19 212 GLY A C 1
ATOM 1751 O O . GLY A 1 212 ? 7.536 20.363 -4.814 1.00 81.19 212 GLY A O 1
ATOM 1752 N N . SER A 1 213 ? 6.004 20.921 -6.343 1.00 82.62 213 SER A N 1
ATOM 1753 C CA . SER A 1 213 ? 5.294 21.903 -5.497 1.00 82.62 213 SER A CA 1
ATOM 1754 C C . SER A 1 213 ? 3.926 21.431 -4.978 1.00 82.62 213 SER A C 1
ATOM 1756 O O . SER A 1 213 ? 3.352 22.062 -4.091 1.00 82.62 213 SER A O 1
ATOM 1758 N N . SER A 1 214 ? 3.393 20.316 -5.492 1.00 87.81 214 SER A N 1
ATOM 1759 C CA . SER A 1 214 ? 2.044 19.830 -5.163 1.00 87.81 214 SER A CA 1
ATOM 1760 C C . SER A 1 214 ? 2.019 18.847 -3.983 1.00 87.81 214 SER A C 1
ATOM 1762 O O . SER A 1 214 ? 2.904 18.002 -3.827 1.00 87.81 214 SER A O 1
ATOM 1764 N N . LYS A 1 215 ? 0.961 18.925 -3.163 1.00 90.44 215 LYS A N 1
ATOM 1765 C CA . LYS A 1 215 ? 0.641 17.946 -2.100 1.00 90.44 215 LYS A CA 1
ATOM 1766 C C . LYS A 1 215 ? -0.103 16.713 -2.615 1.00 90.44 215 LYS A C 1
ATOM 1768 O O . LYS A 1 215 ? -0.334 15.787 -1.839 1.00 90.44 215 LYS A O 1
ATOM 1773 N N . GLU A 1 216 ? -0.474 16.711 -3.887 1.00 90.88 216 GLU A N 1
ATOM 1774 C CA . GLU A 1 216 ? -1.102 15.580 -4.555 1.00 90.88 216 GLU A CA 1
ATOM 1775 C C . GLU A 1 216 ? -0.228 14.327 -4.464 1.00 90.88 216 GLU A C 1
ATOM 1777 O O . GLU A 1 216 ? 1.000 14.405 -4.577 1.00 90.88 216 GLU A O 1
ATOM 1782 N N . ARG A 1 217 ? -0.864 13.177 -4.227 1.00 91.00 217 ARG A N 1
ATOM 1783 C CA . ARG A 1 217 ? -0.181 11.883 -4.228 1.00 91.00 217 ARG A CA 1
ATOM 1784 C C . ARG A 1 217 ? 0.066 11.444 -5.660 1.00 91.00 217 ARG A C 1
ATOM 1786 O O . ARG A 1 217 ? -0.858 11.412 -6.458 1.00 91.00 217 ARG A O 1
ATOM 1793 N N . VAL A 1 218 ? 1.300 11.047 -5.925 1.00 94.44 218 VAL A N 1
ATOM 1794 C CA . VAL A 1 218 ? 1.724 10.427 -7.174 1.00 94.44 218 VAL A CA 1
ATOM 1795 C C . VAL A 1 218 ? 2.262 9.035 -6.892 1.00 94.44 218 VAL A C 1
ATOM 1797 O O . VAL A 1 218 ? 2.848 8.777 -5.834 1.00 94.44 218 VAL A O 1
ATOM 1800 N N . GLU A 1 219 ? 2.044 8.142 -7.846 1.00 97.38 219 GLU A N 1
ATOM 1801 C CA . GLU A 1 219 ? 2.613 6.803 -7.849 1.00 97.38 219 GLU A CA 1
ATOM 1802 C C . GLU A 1 219 ? 3.969 6.837 -8.551 1.00 97.38 219 GLU A C 1
ATOM 1804 O O . GLU A 1 219 ? 4.158 7.520 -9.560 1.00 97.38 219 GLU A O 1
ATOM 1809 N N . VAL A 1 220 ? 4.937 6.143 -7.970 1.00 97.50 220 VAL A N 1
ATOM 1810 C CA . VAL A 1 220 ? 6.337 6.185 -8.374 1.00 97.50 220 VAL A CA 1
ATOM 1811 C C . VAL A 1 220 ? 6.911 4.782 -8.312 1.00 97.50 220 VAL A C 1
ATOM 1813 O O . VAL A 1 220 ? 6.651 4.040 -7.365 1.00 97.50 220 VAL A O 1
ATOM 1816 N N . LEU A 1 221 ? 7.738 4.449 -9.294 1.00 98.50 221 LEU A N 1
ATOM 1817 C CA . LEU A 1 221 ? 8.538 3.239 -9.325 1.00 98.50 221 LEU A CA 1
ATOM 1818 C C . LEU A 1 221 ? 10.012 3.597 -9.158 1.00 98.50 221 LEU A C 1
ATOM 1820 O O . LEU A 1 221 ? 10.597 4.267 -10.008 1.00 98.50 221 LEU A O 1
ATOM 1824 N N . ASN A 1 222 ? 10.627 3.115 -8.085 1.00 98.31 222 ASN A N 1
ATOM 1825 C CA . ASN A 1 222 ? 12.074 3.142 -7.962 1.00 98.31 222 ASN A CA 1
ATOM 1826 C C . ASN A 1 222 ? 12.683 1.894 -8.588 1.00 98.31 222 ASN A C 1
ATOM 1828 O O . ASN A 1 222 ? 12.309 0.782 -8.211 1.00 98.31 222 ASN A O 1
ATOM 1832 N N . LEU A 1 223 ? 13.683 2.081 -9.445 1.00 98.06 223 LEU A N 1
ATOM 1833 C CA . LEU A 1 223 ? 14.429 1.001 -10.092 1.00 98.06 223 LEU A CA 1
ATOM 1834 C C . LEU A 1 223 ? 15.928 1.202 -9.936 1.00 98.06 223 LEU A C 1
ATOM 1836 O O . LEU A 1 223 ? 16.399 2.339 -9.864 1.00 98.06 223 LEU A O 1
ATOM 1840 N N . ARG A 1 224 ? 16.675 0.097 -9.909 1.00 96.88 224 ARG A N 1
ATOM 1841 C CA . ARG A 1 224 ? 18.127 0.118 -10.059 1.00 96.88 224 ARG A CA 1
ATOM 1842 C C . ARG A 1 224 ? 18.479 0.535 -11.479 1.00 96.88 224 ARG A C 1
ATOM 1844 O O . ARG A 1 224 ? 17.799 0.155 -12.428 1.00 96.88 224 ARG A O 1
ATOM 1851 N N . VAL A 1 225 ? 19.583 1.249 -11.609 1.00 94.56 225 VAL A N 1
ATOM 1852 C CA . VAL A 1 225 ? 20.146 1.673 -12.893 1.00 94.56 225 VAL A CA 1
ATOM 1853 C C . VAL A 1 225 ? 21.618 1.311 -12.964 1.00 94.56 225 VAL A C 1
ATOM 1855 O O . VAL A 1 225 ? 22.274 1.108 -11.935 1.00 94.56 225 VAL A O 1
ATOM 1858 N N . CYS A 1 226 ? 22.141 1.211 -14.182 1.00 88.69 226 CYS A N 1
ATOM 1859 C CA . CYS A 1 226 ? 23.565 1.005 -14.381 1.00 88.69 226 CYS A CA 1
ATOM 1860 C C . CYS A 1 226 ? 24.351 2.250 -13.925 1.00 88.69 226 CYS A C 1
ATOM 1862 O O . CYS A 1 226 ? 23.888 3.378 -14.124 1.00 88.69 226 CYS A O 1
ATOM 1864 N N . PRO A 1 227 ? 25.550 2.084 -13.337 1.00 79.38 227 PRO A N 1
ATOM 1865 C CA . PRO A 1 227 ? 26.439 3.212 -13.079 1.00 79.38 227 PRO A CA 1
ATOM 1866 C C . PRO A 1 227 ? 26.681 4.018 -14.366 1.00 79.38 227 PRO A C 1
ATOM 1868 O O . PRO A 1 227 ? 27.015 3.436 -15.394 1.00 79.38 227 PRO A O 1
ATOM 1871 N N . GLY A 1 228 ? 26.495 5.339 -14.308 1.00 78.12 228 GLY A N 1
ATOM 1872 C CA . GLY A 1 228 ? 26.651 6.247 -15.455 1.00 78.12 228 GLY A CA 1
ATOM 1873 C C . GLY A 1 228 ? 25.389 6.480 -16.298 1.00 78.12 228 GLY A C 1
ATOM 1874 O O . GLY A 1 228 ? 25.367 7.422 -17.075 1.00 78.12 228 GLY A O 1
ATOM 1875 N N . GLU A 1 229 ? 24.316 5.698 -16.121 1.00 83.75 229 GLU A N 1
ATOM 1876 C CA . GLU A 1 229 ? 23.052 5.883 -16.868 1.00 83.75 229 GLU A CA 1
ATOM 1877 C C . GLU A 1 229 ? 22.182 7.023 -16.307 1.00 83.75 229 GLU A C 1
ATOM 1879 O O . GLU A 1 229 ? 21.261 7.503 -16.960 1.00 83.75 229 GLU A O 1
ATOM 1884 N N . LEU A 1 230 ? 22.444 7.458 -15.071 1.00 83.75 230 LEU A N 1
ATOM 1885 C CA . LEU A 1 230 ? 21.670 8.531 -14.440 1.00 83.75 230 LEU A CA 1
ATOM 1886 C C . LEU A 1 230 ? 21.822 9.871 -15.159 1.00 83.75 230 LEU A C 1
ATOM 1888 O O . LEU A 1 230 ? 20.870 10.659 -15.181 1.00 83.75 230 LEU A O 1
ATOM 1892 N N . ASP A 1 231 ? 22.998 10.112 -15.737 1.00 77.12 231 ASP A N 1
ATOM 1893 C CA . ASP A 1 231 ? 23.307 11.331 -16.468 1.00 77.12 231 ASP A CA 1
ATOM 1894 C C . ASP A 1 231 ? 22.519 11.322 -17.786 1.00 77.12 231 ASP A C 1
ATOM 1896 O O . ASP A 1 231 ? 22.776 10.532 -18.689 1.00 77.12 231 ASP A O 1
ATOM 1900 N N . GLY A 1 232 ? 21.497 12.177 -17.866 1.00 80.69 232 GLY A N 1
ATOM 1901 C CA . GLY A 1 232 ? 20.561 12.247 -18.995 1.00 80.69 232 GLY A CA 1
ATOM 1902 C C . GLY A 1 232 ? 19.234 11.512 -18.780 1.00 80.69 232 GLY A C 1
ATOM 1903 O O . GLY A 1 232 ? 18.290 11.758 -19.528 1.00 80.69 232 GLY A O 1
ATOM 1904 N N . LEU A 1 233 ? 19.112 10.676 -17.740 1.00 88.44 233 LEU A N 1
ATOM 1905 C CA . LEU A 1 233 ? 17.847 10.015 -17.401 1.00 88.44 233 LEU A CA 1
ATOM 1906 C C . LEU A 1 233 ? 16.924 10.899 -16.556 1.00 88.44 233 LEU A C 1
ATOM 1908 O O . LEU A 1 233 ? 15.705 10.835 -16.686 1.00 88.44 233 LEU A O 1
ATOM 1912 N N . VAL A 1 234 ? 17.485 11.692 -15.646 1.00 92.00 234 VAL A N 1
ATOM 1913 C CA . VAL A 1 234 ? 16.701 12.535 -14.736 1.00 92.00 234 VAL A CA 1
ATOM 1914 C C . VAL A 1 234 ? 16.271 13.818 -15.448 1.00 92.00 234 VAL A C 1
ATOM 1916 O O . VAL A 1 234 ? 17.110 14.614 -15.854 1.00 92.00 234 VAL A O 1
ATOM 1919 N N . ASP A 1 235 ? 14.958 14.044 -15.544 1.00 92.25 235 ASP A N 1
ATOM 1920 C CA . ASP A 1 235 ? 14.358 15.216 -16.201 1.00 92.25 235 ASP A CA 1
ATOM 1921 C C . ASP A 1 235 ? 13.630 16.164 -15.223 1.00 92.25 235 ASP A C 1
ATOM 1923 O O . ASP A 1 235 ? 13.127 17.214 -15.626 1.00 92.25 235 ASP A O 1
ATOM 1927 N N . HIS A 1 236 ? 13.555 15.797 -13.936 1.00 90.44 236 HIS A N 1
ATOM 1928 C CA . HIS A 1 236 ? 12.843 16.521 -12.872 1.00 90.44 236 HIS A CA 1
ATOM 1929 C C . HIS A 1 236 ? 11.354 16.794 -13.159 1.00 90.44 236 HIS A C 1
ATOM 1931 O O . HIS A 1 236 ? 10.743 17.681 -12.554 1.00 90.44 236 HIS A O 1
ATOM 1937 N N . ARG A 1 237 ? 10.747 16.024 -14.064 1.00 89.44 237 ARG A N 1
ATOM 1938 C CA . ARG A 1 237 ? 9.334 16.119 -14.451 1.00 89.44 237 ARG A CA 1
ATOM 1939 C C . ARG A 1 237 ? 8.622 14.784 -14.295 1.00 89.44 237 ARG A C 1
ATOM 1941 O O . ARG A 1 237 ? 7.629 14.727 -13.566 1.00 89.44 237 ARG A O 1
ATOM 1948 N N . SER A 1 238 ? 9.148 13.758 -14.957 1.00 92.50 238 SER A N 1
ATOM 1949 C CA . SER A 1 238 ? 8.669 12.372 -14.956 1.00 92.50 238 SER A CA 1
ATOM 1950 C C . SER A 1 238 ? 9.701 11.402 -14.367 1.00 92.50 238 SER A C 1
ATOM 1952 O O . SER A 1 238 ? 9.347 10.331 -13.878 1.00 92.50 238 SER A O 1
ATOM 1954 N N . ARG A 1 239 ? 10.978 11.795 -14.348 1.00 94.62 239 ARG A N 1
ATOM 1955 C CA . ARG A 1 239 ? 12.111 11.016 -13.852 1.00 94.62 239 ARG A CA 1
ATOM 1956 C C . ARG A 1 239 ? 12.889 11.863 -12.853 1.00 94.62 239 ARG A C 1
ATOM 1958 O O . ARG A 1 239 ? 13.370 12.950 -13.172 1.00 94.62 239 ARG A O 1
ATOM 1965 N N . PHE A 1 240 ? 13.010 11.371 -11.629 1.00 94.06 240 PHE A N 1
ATOM 1966 C CA . PHE A 1 240 ? 13.600 12.092 -10.504 1.00 94.06 240 PHE A CA 1
ATOM 1967 C C . PHE A 1 240 ? 14.788 11.318 -9.929 1.00 94.06 240 PHE A C 1
ATOM 1969 O O . PHE A 1 240 ? 14.850 10.089 -10.062 1.00 94.06 240 PHE A O 1
ATOM 1976 N N . PRO A 1 241 ? 15.700 11.993 -9.202 1.00 93.38 241 PRO A N 1
ATOM 1977 C CA . PRO A 1 241 ? 16.647 11.290 -8.350 1.00 93.38 241 PRO A CA 1
ATOM 1978 C C . PRO A 1 241 ? 15.914 10.313 -7.422 1.00 93.38 241 PRO A C 1
ATOM 1980 O O . PRO A 1 241 ? 14.772 10.558 -7.020 1.00 93.38 241 PRO A O 1
ATOM 1983 N N . ALA A 1 242 ? 16.571 9.211 -7.062 1.00 93.56 242 ALA A N 1
ATOM 1984 C CA . ALA A 1 242 ? 15.990 8.210 -6.174 1.00 93.56 242 ALA A CA 1
ATOM 1985 C C . ALA A 1 242 ? 15.391 8.812 -4.890 1.00 93.56 242 ALA A C 1
ATOM 1987 O O . ALA A 1 242 ? 16.075 9.497 -4.119 1.00 93.56 242 ALA A O 1
ATOM 1988 N N . TYR A 1 243 ? 14.126 8.491 -4.629 1.00 93.31 243 TYR A N 1
ATOM 1989 C CA . TYR A 1 243 ? 13.446 8.790 -3.379 1.00 93.31 243 TYR A CA 1
ATOM 1990 C C . TYR A 1 243 ? 13.675 7.639 -2.394 1.00 93.31 243 TYR A C 1
ATOM 1992 O O . TYR A 1 243 ? 13.414 6.488 -2.723 1.00 93.31 243 TYR A O 1
ATOM 2000 N N . HIS A 1 244 ? 14.196 7.928 -1.197 1.00 91.94 244 HIS A N 1
ATOM 2001 C CA . HIS A 1 244 ? 14.600 6.954 -0.158 1.00 91.94 244 HIS A CA 1
ATOM 2002 C C . HIS A 1 244 ? 15.687 5.922 -0.540 1.00 91.94 244 H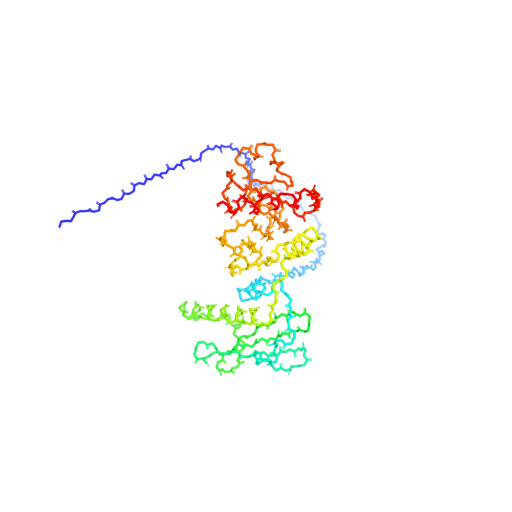IS A C 1
ATOM 2004 O O . HIS A 1 244 ? 16.230 5.283 0.357 1.00 91.94 244 HIS A O 1
ATOM 2010 N N . MET A 1 245 ? 16.055 5.784 -1.817 1.00 93.44 245 MET A N 1
ATOM 2011 C CA . MET A 1 245 ? 17.102 4.863 -2.280 1.00 93.44 245 MET A CA 1
ATOM 2012 C C . MET A 1 245 ? 18.415 5.591 -2.603 1.00 93.44 245 MET A C 1
ATOM 2014 O O . MET A 1 245 ? 18.488 6.822 -2.637 1.00 93.44 245 MET A O 1
ATOM 2018 N N . ASN A 1 246 ? 19.484 4.822 -2.834 1.00 92.88 246 ASN A N 1
ATOM 2019 C CA . ASN A 1 246 ? 20.792 5.373 -3.185 1.00 92.88 246 ASN A CA 1
ATOM 2020 C C . ASN A 1 246 ? 20.747 6.047 -4.567 1.00 92.88 246 ASN A C 1
ATOM 2022 O O . ASN A 1 246 ? 20.687 5.368 -5.590 1.00 92.88 246 ASN A O 1
ATOM 2026 N N . LYS A 1 247 ? 20.867 7.379 -4.583 1.00 90.94 247 LYS A N 1
ATOM 2027 C CA . LYS A 1 247 ? 20.802 8.236 -5.779 1.00 90.94 247 LYS A CA 1
ATOM 2028 C C . LYS A 1 247 ? 21.889 7.991 -6.825 1.00 90.94 247 LYS A C 1
ATOM 2030 O O . LYS A 1 247 ? 21.799 8.595 -7.878 1.00 90.94 247 LYS A O 1
ATOM 2035 N N . LYS A 1 248 ? 22.905 7.164 -6.553 1.00 90.50 248 LYS A N 1
ATOM 2036 C CA . LYS A 1 248 ? 23.930 6.784 -7.543 1.00 90.50 248 LYS A CA 1
ATOM 2037 C C . LYS A 1 248 ? 23.533 5.584 -8.401 1.00 90.50 248 LYS A C 1
ATOM 2039 O O . LYS A 1 248 ? 24.049 5.435 -9.497 1.00 90.50 248 LYS A O 1
ATOM 2044 N N . ASN A 1 249 ? 22.653 4.726 -7.884 1.00 93.19 249 ASN A N 1
ATOM 2045 C CA . ASN A 1 249 ? 22.345 3.427 -8.492 1.00 93.19 249 ASN A CA 1
ATOM 2046 C C . ASN A 1 249 ? 20.840 3.173 -8.606 1.00 93.19 249 ASN A C 1
ATOM 2048 O O . ASN A 1 249 ? 20.441 2.065 -8.947 1.00 93.19 249 ASN A O 1
ATOM 2052 N N . TRP A 1 250 ? 20.011 4.159 -8.263 1.00 96.50 250 TRP A N 1
ATOM 2053 C CA . TRP A 1 250 ? 18.560 4.081 -8.343 1.00 96.50 250 TRP A CA 1
ATOM 2054 C C . TRP A 1 250 ? 17.990 5.363 -8.946 1.00 96.50 250 TRP A C 1
ATOM 2056 O O . TRP A 1 250 ? 18.553 6.445 -8.770 1.00 96.50 250 TRP A O 1
ATOM 2066 N N . VAL A 1 251 ? 16.833 5.238 -9.585 1.00 96.56 251 VAL A N 1
ATOM 2067 C CA . VAL A 1 251 ? 16.044 6.342 -10.147 1.00 96.56 251 VAL A CA 1
ATOM 2068 C C . VAL A 1 251 ? 14.589 6.204 -9.712 1.00 96.56 251 VAL A C 1
ATOM 2070 O O . VAL A 1 251 ? 14.139 5.083 -9.485 1.00 96.56 251 VAL A O 1
ATOM 2073 N N . SER A 1 252 ? 13.866 7.320 -9.603 1.00 97.00 252 SER A N 1
ATOM 2074 C CA . SER A 1 252 ? 12.418 7.338 -9.357 1.00 97.00 252 SER A CA 1
ATOM 2075 C C . SER A 1 252 ? 11.677 7.712 -10.643 1.00 97.00 252 SER A C 1
ATOM 2077 O O . SER A 1 252 ? 11.934 8.780 -11.197 1.00 97.00 252 SER A O 1
ATOM 2079 N N . LEU A 1 253 ? 10.745 6.880 -11.102 1.00 97.12 253 LEU A N 1
ATOM 2080 C CA . LEU A 1 253 ? 9.949 7.097 -12.317 1.00 97.12 253 LEU A CA 1
ATOM 2081 C C . LEU A 1 253 ? 8.485 7.332 -11.937 1.00 97.12 253 LEU A C 1
ATOM 2083 O O . LEU A 1 253 ? 7.907 6.522 -11.214 1.00 97.12 253 LEU A O 1
ATOM 2087 N N . CYS A 1 254 ? 7.880 8.424 -12.399 1.00 96.06 254 CYS A N 1
ATOM 2088 C CA . CYS A 1 254 ? 6.459 8.689 -12.190 1.00 96.06 254 CYS A CA 1
ATOM 2089 C C . CYS A 1 254 ? 5.592 7.740 -13.021 1.00 96.06 254 CYS A C 1
ATOM 2091 O O . CYS A 1 254 ? 5.856 7.490 -14.194 1.00 96.06 254 CYS A O 1
ATOM 2093 N N . LEU A 1 255 ? 4.534 7.231 -12.393 1.00 97.31 255 LEU A N 1
ATOM 2094 C CA . LEU A 1 255 ? 3.564 6.310 -12.983 1.00 97.31 255 LEU A CA 1
ATOM 2095 C C . LEU A 1 255 ? 2.274 7.049 -13.375 1.00 97.31 255 LEU A C 1
ATOM 2097 O O . LEU A 1 255 ? 1.169 6.589 -13.101 1.00 97.31 255 LEU A O 1
ATOM 2101 N N . ASP A 1 256 ? 2.426 8.218 -13.997 1.00 93.38 256 ASP A N 1
ATOM 2102 C CA . ASP A 1 256 ? 1.343 9.107 -14.448 1.00 93.38 256 ASP A CA 1
ATOM 2103 C C . ASP A 1 256 ? 1.066 9.009 -15.961 1.00 93.38 256 ASP A C 1
ATOM 2105 O O . ASP A 1 256 ? 0.217 9.725 -16.487 1.00 93.38 256 ASP A O 1
ATOM 2109 N N . GLY A 1 257 ? 1.766 8.108 -16.657 1.00 94.06 257 GLY A N 1
ATOM 2110 C CA . GLY A 1 257 ? 1.655 7.896 -18.102 1.00 94.06 257 GLY A CA 1
ATOM 2111 C C . GLY A 1 257 ? 2.646 8.709 -18.941 1.00 94.06 257 GLY A C 1
ATOM 2112 O O . GLY A 1 257 ? 2.691 8.516 -20.151 1.00 94.06 257 GLY A O 1
ATOM 2113 N N . ALA A 1 258 ? 3.472 9.571 -18.333 1.00 94.25 258 ALA A N 1
ATOM 2114 C CA . ALA A 1 258 ? 4.509 10.308 -19.060 1.00 94.25 258 ALA A CA 1
ATOM 2115 C C . ALA A 1 258 ? 5.656 9.408 -19.560 1.00 94.25 258 ALA A C 1
ATOM 2117 O O . ALA A 1 258 ? 6.294 9.720 -20.566 1.00 94.25 258 ALA A O 1
ATOM 2118 N N . VAL A 1 259 ? 5.923 8.298 -18.863 1.00 95.75 259 VAL A N 1
ATOM 2119 C CA . VAL A 1 259 ? 6.873 7.262 -19.290 1.00 95.75 259 VAL A CA 1
ATOM 2120 C C . VAL A 1 259 ? 6.082 6.090 -19.889 1.00 95.75 259 VAL A C 1
ATOM 2122 O O . VAL A 1 259 ? 5.234 5.535 -19.182 1.00 95.75 259 VAL A O 1
ATOM 2125 N N . PRO A 1 260 ? 6.329 5.697 -21.155 1.00 96.62 260 PRO A N 1
ATOM 2126 C CA . PRO A 1 260 ? 5.635 4.576 -21.790 1.00 96.62 260 PRO A CA 1
ATOM 2127 C C . PRO A 1 260 ? 5.847 3.253 -21.049 1.00 96.62 260 PRO A C 1
ATOM 2129 O O . PRO A 1 260 ? 6.898 3.024 -20.442 1.00 96.62 260 PRO A O 1
ATOM 2132 N N . PHE A 1 261 ? 4.863 2.357 -21.132 1.00 97.31 261 PHE A N 1
ATOM 2133 C CA . PHE A 1 261 ? 4.912 1.064 -20.448 1.00 97.31 261 PHE A CA 1
ATOM 2134 C C . PHE A 1 261 ? 6.112 0.220 -20.892 1.00 97.31 261 PHE A C 1
ATOM 2136 O O . PHE A 1 261 ? 6.771 -0.398 -20.061 1.00 97.31 261 PHE A O 1
ATOM 2143 N N . GLU A 1 262 ? 6.438 0.241 -22.180 1.00 97.69 262 GLU A N 1
ATOM 2144 C CA . GLU A 1 262 ? 7.535 -0.514 -22.782 1.00 97.69 262 GLU A CA 1
ATOM 2145 C C . GLU A 1 262 ? 8.887 -0.079 -22.203 1.00 97.69 262 GLU A C 1
ATOM 2147 O O . GLU A 1 262 ? 9.731 -0.917 -21.881 1.00 97.69 262 GLU A O 1
ATOM 2152 N N . GLU A 1 263 ? 9.076 1.230 -21.992 1.00 96.62 263 GLU A N 1
ATOM 2153 C CA . GLU A 1 263 ? 10.268 1.754 -21.321 1.00 96.62 263 GLU A CA 1
ATOM 2154 C C . GLU A 1 263 ? 10.302 1.307 -19.852 1.00 96.62 263 GLU A C 1
ATOM 2156 O O . GLU A 1 263 ? 11.338 0.845 -19.368 1.00 96.62 263 GLU A O 1
ATOM 2161 N N . LEU A 1 264 ? 9.175 1.410 -19.137 1.00 98.00 264 LEU A N 1
ATOM 2162 C CA . LEU A 1 264 ? 9.081 0.996 -17.734 1.00 98.00 264 LEU A CA 1
ATOM 2163 C C . LEU A 1 264 ? 9.400 -0.497 -17.560 1.00 98.00 264 LEU A C 1
ATOM 2165 O O . LEU A 1 264 ? 10.184 -0.852 -16.679 1.00 98.00 264 LEU A O 1
ATOM 2169 N N . ALA A 1 265 ? 8.848 -1.359 -18.416 1.00 98.06 265 ALA A N 1
ATOM 2170 C CA . ALA A 1 265 ? 9.085 -2.799 -18.403 1.00 98.06 265 ALA A CA 1
ATOM 2171 C C . ALA A 1 265 ? 10.552 -3.141 -18.715 1.00 98.06 265 ALA A C 1
ATOM 2173 O O . ALA A 1 265 ? 11.176 -3.907 -17.980 1.00 98.06 265 ALA A O 1
ATOM 2174 N N . ALA A 1 266 ? 11.155 -2.513 -19.732 1.00 97.12 266 ALA A N 1
ATOM 2175 C CA . ALA A 1 266 ? 12.567 -2.724 -20.069 1.00 97.12 266 ALA A CA 1
ATOM 2176 C C . ALA A 1 266 ? 13.521 -2.290 -18.936 1.00 97.12 266 ALA A C 1
ATOM 2178 O O . ALA A 1 266 ? 14.530 -2.949 -18.648 1.00 97.12 266 ALA A O 1
ATOM 2179 N N . ARG A 1 267 ? 13.200 -1.186 -18.249 1.00 96.88 267 ARG A N 1
ATOM 2180 C CA . ARG A 1 267 ? 13.958 -0.725 -17.076 1.00 96.88 267 ARG A CA 1
ATOM 2181 C C . ARG A 1 267 ? 13.781 -1.657 -15.885 1.00 96.88 267 ARG A C 1
ATOM 2183 O O . ARG A 1 267 ? 14.747 -1.913 -15.164 1.00 96.88 267 ARG A O 1
ATOM 2190 N N . LEU A 1 268 ? 12.574 -2.172 -15.674 1.00 98.00 268 LEU A N 1
ATOM 2191 C CA . LEU A 1 268 ? 12.271 -3.127 -14.614 1.00 98.00 268 LEU A CA 1
ATOM 2192 C C . LEU A 1 268 ? 13.071 -4.426 -14.795 1.00 98.00 268 LEU A C 1
ATOM 2194 O O . LEU A 1 268 ? 13.741 -4.851 -13.853 1.00 98.00 268 LEU A O 1
ATOM 2198 N N . GLU A 1 269 ? 13.087 -4.983 -16.008 1.00 97.38 269 GLU A N 1
ATOM 2199 C CA . GLU A 1 269 ? 13.911 -6.139 -16.398 1.00 97.38 269 GLU A CA 1
ATOM 2200 C C . GLU A 1 269 ? 15.401 -5.875 -16.108 1.00 97.38 269 GLU A C 1
ATOM 2202 O O . GLU A 1 269 ? 16.080 -6.651 -15.428 1.00 97.38 269 GLU A O 1
ATOM 2207 N N . THR A 1 270 ? 15.912 -4.716 -16.542 1.00 96.50 270 THR A N 1
ATOM 2208 C CA . THR A 1 270 ? 17.304 -4.308 -16.287 1.00 96.50 270 THR A CA 1
ATOM 2209 C C . THR A 1 270 ? 17.608 -4.239 -14.792 1.00 96.50 270 THR A C 1
ATOM 2211 O O . THR A 1 270 ? 18.620 -4.783 -14.337 1.00 96.50 270 THR A O 1
ATOM 2214 N N . SER A 1 271 ? 16.722 -3.623 -14.012 1.00 97.81 271 SER A N 1
ATOM 2215 C CA . SER A 1 271 ? 16.849 -3.538 -12.560 1.00 97.81 271 SER A CA 1
ATOM 2216 C C . SER A 1 271 ? 16.862 -4.923 -11.906 1.00 97.81 271 SER A C 1
ATOM 2218 O O . SER A 1 271 ? 17.701 -5.207 -11.042 1.00 97.81 271 SER A O 1
ATOM 2220 N N . ARG A 1 272 ? 15.985 -5.828 -12.360 1.00 97.44 272 ARG A N 1
ATOM 2221 C CA . ARG A 1 272 ? 15.909 -7.215 -11.887 1.00 97.44 272 ARG A CA 1
ATOM 2222 C C . ARG A 1 272 ? 17.183 -7.997 -12.196 1.00 97.44 272 ARG A C 1
ATOM 2224 O O . ARG A 1 272 ? 17.662 -8.754 -11.347 1.00 97.44 272 ARG A O 1
ATOM 2231 N N . ARG A 1 273 ? 17.785 -7.789 -13.369 1.00 95.88 273 ARG A N 1
ATOM 2232 C CA . ARG A 1 273 ? 19.090 -8.363 -13.734 1.00 95.88 273 ARG A CA 1
ATOM 2233 C C . ARG A 1 273 ? 20.214 -7.836 -12.842 1.00 95.88 273 ARG A C 1
ATOM 2235 O O . ARG A 1 273 ? 21.049 -8.616 -12.393 1.00 95.88 273 ARG A O 1
ATOM 2242 N N . LEU A 1 274 ? 20.222 -6.538 -12.530 1.00 95.69 274 LEU A N 1
ATOM 2243 C CA . LEU A 1 274 ? 21.196 -5.940 -11.605 1.00 95.69 274 LEU A CA 1
ATOM 2244 C C . LEU A 1 274 ? 21.074 -6.489 -10.175 1.00 95.69 274 LEU A C 1
ATOM 2246 O O . LEU A 1 274 ? 22.067 -6.521 -9.454 1.00 95.69 2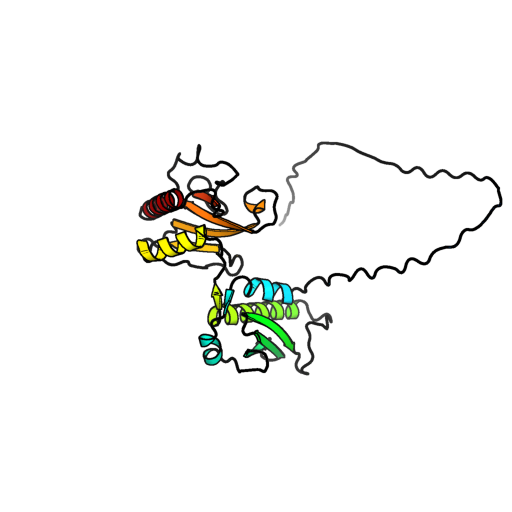74 LEU A O 1
ATOM 2250 N N . ALA A 1 275 ? 19.886 -6.940 -9.767 1.00 95.25 275 ALA A N 1
ATOM 2251 C CA . ALA A 1 275 ? 19.661 -7.613 -8.487 1.00 95.25 275 ALA A CA 1
ATOM 2252 C C . ALA A 1 275 ? 20.004 -9.119 -8.496 1.00 95.25 275 ALA A C 1
ATOM 2254 O O . ALA A 1 275 ? 19.924 -9.761 -7.449 1.00 95.25 275 ALA A O 1
ATOM 2255 N N . GLY A 1 276 ? 20.362 -9.690 -9.651 1.00 88.75 276 GLY A N 1
ATOM 2256 C CA . GLY A 1 276 ? 20.857 -11.068 -9.770 1.00 88.75 276 GLY A CA 1
ATOM 2257 C C . GLY A 1 276 ? 22.371 -11.208 -9.571 1.00 88.75 276 GLY A C 1
ATOM 2258 O O . GLY A 1 276 ? 22.856 -12.322 -9.415 1.00 88.75 276 GLY A O 1
ATOM 2259 N N . LYS A 1 277 ? 23.106 -10.090 -9.589 1.00 67.94 277 LYS A N 1
ATOM 2260 C CA . LYS A 1 277 ? 24.544 -10.025 -9.293 1.00 67.94 277 LYS A CA 1
ATOM 2261 C C . LYS A 1 277 ? 24.776 -9.894 -7.796 1.00 67.94 277 LYS A C 1
ATOM 2263 O O . LYS A 1 277 ? 23.954 -9.215 -7.135 1.00 67.94 277 LYS A O 1
#

pLDDT: mean 80.45, std 24.61, range [26.08, 98.5]

Organism: NCBI:txid239935

Radius of gyration: 28.0 Å; chains: 1; bounding box: 66×86×63 Å

InterPro domains:
  IPR007351 YjbR [PTHR35145] (164-275)
  IPR038056 YjbR-like superfamily [G3DSA:3.90.1150.30] (162-277)
  IPR038056 YjbR-like superfamily [SSF142906] (163-275)
  IPR058532 YjbR/MT2646/Rv2570-like [PF04237] (173-274)

Sequence (277 aa):
MGRRLFWPCTVLVRFYHGFSWSCTSARDAGDGSHFLPAFNFISPMFFRRISRKTWYEKAVERVFRDRRLCVEKLLPFGCVRGENGFIYRAKLLNGRRRMEFEIHADGSVSVVIHDADGKDILQSAQAADRLQERALRREYEEELWHVAECCFEPDFFKGGPARSLITHVREVYGDELEFLWRKSPGSAIVRRKDTEKWYAVFLAVPRLKLGGSSKERVEVLNLRVCPGELDGLVDHRSRFPAYHMNKKNWVSLCLDGAVPFEELAARLETSRRLAGK

Secondary structure (DSSP, 8-state):
-----------------------------------PPP------------PPPPHHHHHHHHHHTTEEE-HHHHHHHT-EEETTEEEEEEEETTTTEEEEEEEETTS-EEEEEE-TTS-BSTT------HHHHHHHHHHHHHHHHHHHHHHEEE----SHHHHHHHHHHHHHH----B---TTSTTEEEEE-TTT--EEEEEEEEEGGGGT-S--SEEEEEEEE--TTTTTTT--SSSEEEPSSS-TTTEEEEE-SSSS-HHHHHHHHHHHHHHTT-

Foldseek 3Di:
DDDDDDDDDDDDDDDDDDDDDDDDDDDDDDDDDDDDDDDDPPDPDPPPPPPDDDPLSVLLCLLQPQKAFALVLQVVVPWDADPFGTKDWDAAPNNQKIKIWDQGPRRDIDIFIAGPVGDTCSVPPDDDDPVVVVRRVVRSSVVSNVCCVRGIDHRLDDFPLVVVVQVCCCPVQVWHWDQPDSVQSQWTFTAHPPLRFTAKIWHFAQLVLQVDDGRHTWIKIKGFDDQPPLVVQAPSPQKGQDRVDDSRGIIIGTSNCPDPSVRVVVRSVVSRVVNVD